Protein AF-A0A7R7BAA9-F1 (afdb_monomer_lite)

Secondary structure (DSSP, 8-state):
-EEEEEEEESBTTB---HHHHH-TTPPPPGGGEETTEE-PPEEEE--SS-------TTSSHHHHHHHHHHHHH-----GGGB-TTSTT----TT-----EEEEEEE---HHHHHHHHHH-TTS-S--S-EEEEEESSSEEEEEEEPTTSPEEEEEEETHHHHHTTTTTSPPP-----S-PPPS-EEHHHHHSS--SS---HHHHHHHHHHHHHHHHT--S-HHHHHHHGGGGHHHHHHHHHHT---HHHHHHHHHHHHHHHHIIIIIS---HHHHHHHHHHHHHT-HHHHHHHHHHHHHHHHHHH-HHHH-TT-TT-EEEEEEETTEEEEEEE-TT--EEEHHHHHHH------------------

Structure (mmCIF, N/CA/C/O backbone):
data_AF-A0A7R7BAA9-F1
#
_entry.id   AF-A0A7R7BAA9-F1
#
loop_
_atom_site.group_PDB
_atom_site.id
_atom_site.type_symbol
_atom_site.label_atom_id
_atom_site.label_alt_id
_atom_site.label_comp_id
_atom_site.label_asym_id
_atom_site.label_entity_id
_atom_site.label_seq_id
_atom_site.pdbx_PDB_ins_code
_atom_site.Cartn_x
_atom_site.Cartn_y
_atom_site.Cartn_z
_atom_site.occupancy
_atom_site.B_iso_or_equiv
_atom_site.auth_seq_id
_atom_site.auth_comp_id
_atom_site.auth_asym_id
_atom_site.auth_atom_id
_atom_site.pdbx_PDB_model_num
ATOM 1 N N . MET A 1 1 ? -5.368 -5.807 -18.427 1.00 92.25 1 MET A N 1
ATOM 2 C CA . MET A 1 1 ? -3.919 -5.783 -18.133 1.00 92.25 1 MET A CA 1
ATOM 3 C C . MET A 1 1 ? -3.523 -6.632 -16.920 1.00 92.25 1 MET A C 1
ATOM 5 O O . MET A 1 1 ? -4.199 -6.575 -15.895 1.00 92.25 1 MET A O 1
ATOM 9 N N . LYS A 1 2 ? -2.414 -7.385 -16.998 1.00 93.50 2 LYS A N 1
ATOM 10 C CA . LYS A 1 2 ? -1.818 -8.166 -15.888 1.00 93.50 2 LYS A CA 1
ATOM 11 C C . LYS A 1 2 ? -0.290 -8.085 -15.881 1.00 93.50 2 LYS A C 1
ATOM 13 O O . LYS A 1 2 ? 0.320 -7.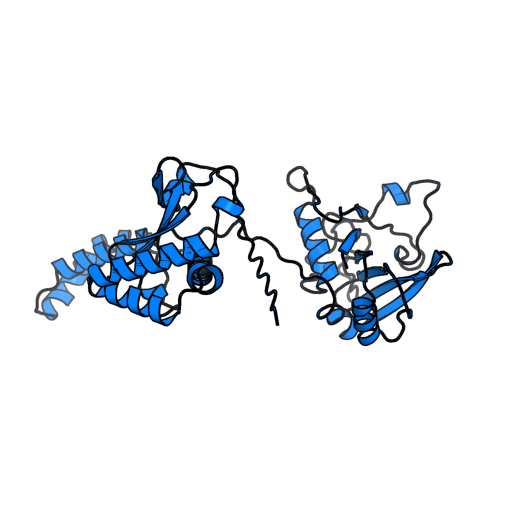857 -16.921 1.00 93.50 2 LYS A O 1
ATOM 18 N N . ILE A 1 3 ? 0.322 -8.301 -14.716 1.00 94.44 3 ILE A N 1
ATOM 19 C CA . ILE A 1 3 ? 1.782 -8.401 -14.574 1.00 94.44 3 ILE A CA 1
ATOM 20 C C . ILE A 1 3 ? 2.218 -9.815 -14.956 1.00 94.44 3 ILE A C 1
ATOM 22 O O . ILE A 1 3 ? 1.705 -10.783 -14.403 1.00 94.44 3 ILE A O 1
ATOM 26 N N . ASN A 1 4 ? 3.189 -9.917 -15.858 1.00 94.12 4 ASN A N 1
ATOM 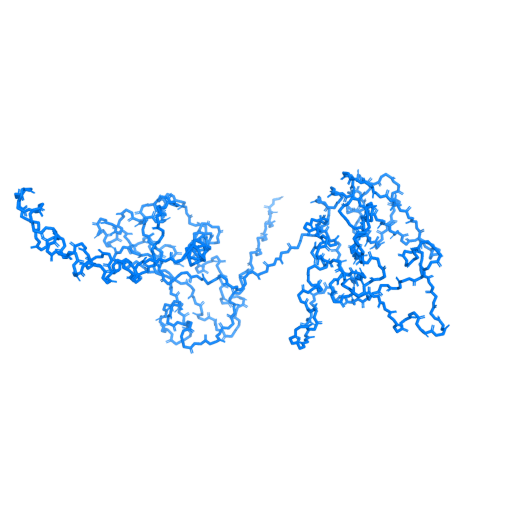27 C CA . ASN A 1 4 ? 3.816 -11.180 -16.254 1.00 94.12 4 ASN A CA 1
ATOM 28 C C . ASN A 1 4 ? 5.209 -11.343 -15.621 1.00 94.12 4 ASN A C 1
ATOM 30 O O . ASN A 1 4 ? 5.625 -12.428 -15.223 1.00 94.12 4 ASN A O 1
ATOM 34 N N . LYS A 1 5 ? 5.965 -10.248 -15.511 1.00 96.50 5 LYS A N 1
ATOM 35 C CA . LYS A 1 5 ? 7.338 -10.283 -15.000 1.00 96.50 5 LYS A CA 1
ATOM 36 C C . LYS A 1 5 ? 7.718 -8.962 -14.355 1.00 96.50 5 LYS A C 1
ATOM 38 O O . LYS A 1 5 ? 7.279 -7.903 -14.798 1.00 96.50 5 LYS A O 1
ATOM 43 N N . VAL A 1 6 ? 8.568 -9.041 -13.343 1.00 97.50 6 VAL A N 1
ATOM 44 C CA . VAL A 1 6 ? 9.168 -7.894 -12.664 1.00 97.50 6 VAL A CA 1
ATOM 45 C C . VAL A 1 6 ? 10.657 -7.871 -12.966 1.00 97.50 6 VAL A C 1
ATOM 47 O O . VAL A 1 6 ? 11.318 -8.908 -12.957 1.00 97.50 6 VAL A O 1
ATOM 50 N N . TYR A 1 7 ? 11.175 -6.677 -13.208 1.00 98.12 7 TYR A N 1
ATOM 51 C CA . TYR A 1 7 ? 12.581 -6.412 -13.447 1.00 98.12 7 TYR A CA 1
ATOM 52 C C . TYR A 1 7 ? 13.096 -5.486 -12.351 1.00 98.12 7 TYR A C 1
ATOM 54 O O . TYR A 1 7 ? 12.510 -4.435 -12.097 1.00 98.12 7 TYR A O 1
ATOM 62 N N . ALA A 1 8 ? 14.205 -5.841 -11.715 1.00 97.56 8 ALA A N 1
ATOM 63 C CA . ALA A 1 8 ? 14.858 -4.964 -10.751 1.00 97.56 8 ALA A CA 1
ATOM 64 C C . ALA A 1 8 ? 16.372 -4.977 -10.952 1.00 97.56 8 ALA A C 1
ATOM 66 O O . ALA A 1 8 ? 16.980 -6.037 -11.109 1.00 97.56 8 ALA A O 1
ATOM 67 N N . ARG A 1 9 ? 16.979 -3.789 -10.933 1.00 95.94 9 ARG A N 1
ATOM 68 C CA . ARG A 1 9 ? 18.422 -3.620 -10.778 1.00 95.94 9 ARG A CA 1
ATOM 69 C C . ARG A 1 9 ? 18.739 -2.347 -9.996 1.00 95.94 9 ARG A C 1
ATOM 71 O O . ARG A 1 9 ? 17.964 -1.391 -9.993 1.00 95.94 9 ARG A O 1
ATOM 78 N N . PHE A 1 10 ? 19.872 -2.357 -9.314 1.00 95.75 10 PHE A N 1
ATOM 79 C CA . PHE A 1 10 ? 20.359 -1.309 -8.425 1.00 95.75 10 PHE A CA 1
ATOM 80 C C . PHE A 1 10 ? 19.362 -0.920 -7.321 1.00 95.75 10 PHE A C 1
ATOM 82 O O . PHE A 1 10 ? 19.386 0.201 -6.834 1.00 95.75 10 PHE A O 1
ATOM 89 N N . TYR A 1 11 ? 18.497 -1.837 -6.890 1.00 96.12 11 TYR A N 1
ATOM 90 C CA . TYR A 1 11 ? 17.461 -1.603 -5.889 1.00 96.12 11 TYR A CA 1
ATOM 91 C C . TYR A 1 11 ? 17.671 -2.471 -4.647 1.00 96.12 11 TYR A C 1
ATOM 93 O O . TYR A 1 11 ? 17.369 -3.664 -4.647 1.00 96.12 11 TYR A O 1
ATOM 101 N N . LYS A 1 12 ? 18.128 -1.870 -3.548 1.00 94.06 12 LYS A N 1
ATOM 102 C CA . LYS A 1 12 ? 18.340 -2.525 -2.249 1.00 94.06 12 LYS A CA 1
ATOM 103 C C . LYS A 1 12 ? 19.162 -3.813 -2.374 1.00 94.06 12 LYS A C 1
ATOM 105 O O . LYS A 1 12 ? 20.366 -3.744 -2.585 1.00 94.06 12 LYS A O 1
ATOM 110 N N . SER A 1 13 ? 18.527 -4.979 -2.241 1.00 92.81 13 SER A N 1
ATOM 111 C CA . SER A 1 13 ? 19.176 -6.292 -2.379 1.00 92.81 13 SER A CA 1
ATOM 112 C C . SER A 1 13 ? 19.335 -6.758 -3.831 1.00 92.81 13 SER A C 1
ATOM 114 O O . SER A 1 13 ? 20.024 -7.739 -4.074 1.00 92.81 13 SER A O 1
ATOM 116 N N . PHE A 1 14 ? 18.692 -6.096 -4.792 1.00 94.38 14 PHE A N 1
ATOM 117 C CA . PHE A 1 14 ? 18.765 -6.411 -6.216 1.00 94.38 14 PHE A CA 1
ATOM 118 C C . PHE A 1 14 ? 19.829 -5.533 -6.883 1.00 94.38 14 PHE A C 1
ATOM 120 O O . PHE A 1 14 ? 19.569 -4.361 -7.141 1.00 94.38 14 PHE A O 1
ATOM 127 N N . ASN A 1 15 ? 21.020 -6.073 -7.163 1.00 94.44 15 ASN A N 1
ATOM 128 C CA . ASN A 1 15 ? 22.052 -5.347 -7.913 1.00 94.44 15 ASN A CA 1
ATOM 129 C C . ASN A 1 15 ? 21.829 -5.478 -9.423 1.00 94.44 15 ASN A C 1
ATOM 131 O O . ASN A 1 15 ? 21.071 -4.717 -9.988 1.00 94.44 15 ASN A O 1
ATOM 135 N N . TYR A 1 16 ? 22.419 -6.454 -10.087 1.00 94.81 16 TYR A N 1
ATOM 136 C CA . TYR A 1 16 ? 22.079 -6.855 -11.449 1.00 94.81 16 TYR A CA 1
ATOM 137 C C . TYR A 1 16 ? 22.354 -8.355 -11.555 1.00 94.81 16 TYR A C 1
ATOM 139 O O . TYR A 1 16 ? 22.958 -8.941 -10.652 1.00 94.81 16 TYR A O 1
ATOM 147 N N . ASP A 1 17 ? 21.890 -9.004 -12.617 1.00 95.50 17 ASP A N 1
ATOM 148 C CA . ASP A 1 17 ? 22.066 -10.447 -12.765 1.00 95.50 17 ASP A CA 1
ATOM 149 C C . ASP A 1 17 ? 23.510 -10.790 -13.174 1.00 95.50 17 ASP A C 1
ATOM 151 O O . ASP A 1 17 ? 23.861 -10.871 -14.354 1.00 95.50 17 ASP A O 1
ATOM 155 N N . HIS A 1 18 ? 24.374 -10.982 -12.175 1.00 93.12 18 HIS A N 1
ATOM 156 C CA . HIS A 1 18 ? 25.766 -11.381 -12.381 1.00 93.12 18 HIS A CA 1
ATOM 157 C C . HIS A 1 18 ? 25.889 -12.734 -13.093 1.00 93.12 18 HIS A C 1
ATOM 159 O O . HIS A 1 18 ? 26.839 -12.931 -13.850 1.00 93.12 18 HIS A O 1
ATOM 165 N N . HIS A 1 19 ? 24.938 -13.652 -12.887 1.00 93.31 19 HIS A N 1
ATOM 166 C CA . HIS A 1 19 ? 24.964 -14.963 -13.530 1.00 93.31 19 HIS A CA 1
ATOM 167 C C . HIS A 1 19 ? 24.696 -14.834 -15.021 1.00 93.31 19 HIS A C 1
ATOM 169 O O . HIS A 1 19 ? 25.463 -15.366 -15.823 1.00 93.31 19 HIS A O 1
ATOM 175 N N . ARG A 1 20 ? 23.668 -14.070 -15.405 1.00 94.38 20 ARG A N 1
ATOM 176 C CA . ARG A 1 20 ? 23.394 -13.802 -16.817 1.00 94.38 20 ARG A CA 1
ATOM 177 C C . ARG A 1 20 ? 24.520 -13.006 -17.467 1.00 94.38 20 ARG A C 1
ATOM 179 O O . ARG A 1 20 ? 24.905 -13.340 -18.579 1.00 94.38 20 ARG A O 1
ATOM 186 N N . LYS A 1 21 ? 25.099 -12.018 -16.775 1.00 93.25 21 LYS A N 1
ATOM 187 C CA . LYS A 1 21 ? 26.236 -11.240 -17.303 1.00 93.25 21 LYS A CA 1
ATOM 188 C C . LYS A 1 21 ? 27.481 -12.101 -17.564 1.00 93.25 21 LYS A C 1
ATOM 190 O O . LYS A 1 21 ? 28.237 -11.806 -18.480 1.00 93.25 21 LYS A O 1
ATOM 195 N N . ALA A 1 22 ? 27.703 -13.145 -16.764 1.00 93.00 22 ALA A N 1
ATOM 196 C CA . ALA A 1 22 ? 28.834 -14.064 -16.916 1.00 93.00 22 ALA A CA 1
ATOM 197 C C . ALA A 1 22 ? 28.561 -15.235 -17.882 1.00 93.00 22 ALA A C 1
ATOM 199 O O . ALA A 1 22 ? 29.479 -15.995 -18.202 1.00 93.00 22 ALA A O 1
ATOM 200 N N . HIS A 1 23 ? 27.314 -15.421 -18.320 1.00 93.81 23 HIS A N 1
ATOM 201 C CA . HIS A 1 23 ? 26.935 -16.529 -19.186 1.00 93.81 23 HIS A CA 1
ATOM 202 C C . HIS A 1 23 ? 27.409 -16.286 -20.626 1.00 93.81 23 HIS A C 1
ATOM 204 O O . HIS A 1 23 ? 27.183 -15.218 -21.187 1.00 93.81 23 HIS A O 1
ATOM 210 N N . ARG A 1 24 ? 28.043 -17.294 -21.242 1.00 89.81 24 ARG A N 1
ATOM 211 C CA . ARG A 1 24 ? 28.733 -17.159 -22.542 1.00 89.81 24 ARG A CA 1
ATOM 212 C C . ARG A 1 24 ? 27.812 -16.757 -23.692 1.00 89.81 24 ARG A C 1
ATOM 214 O O . ARG A 1 24 ? 28.205 -15.942 -24.515 1.00 89.81 24 ARG A O 1
ATOM 221 N N . ASP A 1 25 ? 26.602 -17.305 -23.707 1.00 92.12 25 ASP A N 1
ATOM 222 C CA . ASP A 1 25 ? 25.630 -17.090 -24.789 1.00 92.12 25 ASP A CA 1
ATOM 223 C C . ASP A 1 25 ? 24.604 -15.995 -24.464 1.00 92.12 25 ASP A C 1
ATOM 225 O O . ASP A 1 25 ? 23.571 -15.884 -25.120 1.00 92.12 25 ASP A O 1
ATOM 229 N N . ALA A 1 26 ? 24.810 -15.240 -23.383 1.00 90.88 26 ALA A N 1
ATOM 230 C CA . ALA A 1 26 ? 23.834 -14.246 -22.979 1.00 90.88 26 ALA A CA 1
ATOM 231 C C . ALA A 1 26 ? 24.032 -12.944 -23.758 1.00 90.88 26 ALA A C 1
ATOM 233 O O . ALA A 1 26 ? 25.084 -12.312 -23.700 1.00 90.88 26 ALA A O 1
ATOM 234 N N . GLU A 1 27 ? 22.977 -12.532 -24.454 1.00 91.56 27 GLU A N 1
ATOM 235 C CA . GLU A 1 27 ? 22.979 -11.311 -25.250 1.00 91.56 27 GLU A CA 1
ATOM 236 C C . GLU A 1 27 ? 22.378 -10.127 -24.473 1.00 91.56 27 GLU A C 1
ATOM 238 O O . GLU A 1 27 ? 21.385 -10.293 -23.735 1.00 91.56 27 GLU A O 1
ATOM 243 N N . PRO A 1 28 ? 22.956 -8.923 -24.634 1.00 92.19 28 PRO A N 1
ATOM 244 C CA . PRO A 1 28 ? 22.417 -7.710 -24.051 1.00 92.19 28 PRO A CA 1
ATOM 245 C C . PRO A 1 28 ? 21.128 -7.288 -24.751 1.00 92.19 28 PRO A C 1
ATOM 247 O O . PRO A 1 28 ? 21.026 -7.298 -25.977 1.00 92.19 28 PRO A O 1
ATOM 250 N N . ARG A 1 29 ? 20.140 -6.857 -23.964 1.00 91.81 29 ARG A N 1
ATOM 251 C CA . ARG A 1 29 ? 18.922 -6.232 -24.499 1.00 91.81 29 ARG A CA 1
ATOM 252 C C . ARG A 1 29 ? 19.048 -4.707 -24.487 1.00 91.81 29 ARG A C 1
ATOM 254 O O . ARG A 1 29 ? 19.730 -4.178 -23.609 1.00 91.81 29 ARG A O 1
ATOM 261 N N . PRO A 1 30 ? 18.350 -3.978 -25.378 1.00 89.88 30 PRO A N 1
ATOM 262 C CA . PRO A 1 30 ? 18.486 -2.523 -25.480 1.00 89.88 30 PRO A CA 1
ATOM 263 C C . PRO A 1 30 ? 18.277 -1.778 -24.152 1.00 89.88 30 PRO A C 1
ATOM 265 O O . PRO A 1 30 ? 19.059 -0.899 -23.810 1.00 89.88 30 PRO A O 1
ATOM 268 N N . TRP A 1 31 ? 17.285 -2.185 -23.354 1.00 92.38 31 TRP A N 1
ATOM 269 C CA . TRP A 1 31 ? 16.984 -1.583 -22.045 1.00 92.38 31 TRP A CA 1
ATOM 270 C C . TRP A 1 31 ? 17.973 -1.960 -20.926 1.00 92.38 31 TRP A C 1
ATOM 272 O O . TRP A 1 31 ? 17.906 -1.423 -19.820 1.00 92.38 31 TRP A O 1
ATOM 282 N N . GLU A 1 32 ? 18.888 -2.899 -21.170 1.00 94.62 32 GLU A N 1
ATOM 283 C CA . GLU A 1 32 ? 19.887 -3.357 -20.194 1.00 94.62 32 GLU A CA 1
ATOM 284 C C . GLU A 1 32 ? 21.202 -2.587 -20.289 1.00 94.62 32 GLU A C 1
ATOM 286 O O . GLU A 1 32 ? 22.027 -2.670 -19.375 1.00 94.62 32 GLU A O 1
ATOM 291 N N . MET A 1 33 ? 21.390 -1.818 -21.357 1.00 93.94 33 MET A N 1
ATOM 292 C CA . MET A 1 33 ? 22.595 -1.035 -21.583 1.00 93.94 33 MET A CA 1
ATOM 293 C C . MET A 1 33 ? 22.546 0.283 -20.808 1.00 93.94 33 MET A C 1
ATOM 295 O O . MET A 1 33 ? 21.515 0.952 -20.749 1.00 93.94 33 MET A O 1
ATOM 299 N N . ILE A 1 34 ? 23.669 0.649 -20.194 1.00 90.12 34 ILE A N 1
ATOM 300 C CA . ILE A 1 34 ? 23.913 1.971 -19.612 1.00 90.12 34 ILE A CA 1
ATOM 301 C C . ILE A 1 34 ? 25.225 2.467 -20.212 1.00 90.12 34 ILE A C 1
ATOM 303 O O . ILE A 1 34 ? 26.298 1.958 -19.884 1.00 90.12 34 ILE A O 1
ATOM 307 N N . GLY A 1 35 ? 25.126 3.425 -21.136 1.00 88.19 35 GLY A N 1
ATOM 308 C CA . GLY A 1 35 ? 26.242 3.765 -22.015 1.00 88.19 35 GLY A CA 1
ATOM 309 C C . GLY A 1 35 ? 26.679 2.534 -22.811 1.00 88.19 35 GLY A C 1
ATOM 310 O O . GLY A 1 35 ? 25.853 1.862 -23.425 1.00 88.19 35 GLY A O 1
ATOM 311 N N . GLU A 1 36 ? 27.965 2.208 -22.746 1.00 89.44 36 GLU A N 1
ATOM 312 C CA . GLU A 1 36 ? 28.552 1.035 -23.410 1.00 89.44 36 GLU A CA 1
ATOM 313 C C . GLU A 1 36 ? 28.544 -0.225 -22.524 1.00 89.44 36 GLU A C 1
ATOM 315 O O . GLU A 1 36 ? 28.869 -1.321 -22.979 1.00 89.44 36 GLU A O 1
ATOM 320 N N . SER A 1 37 ? 28.144 -0.090 -21.257 1.00 92.38 37 SER A N 1
ATOM 321 C CA . SER A 1 37 ? 28.199 -1.165 -20.268 1.00 92.38 37 SER A CA 1
ATOM 322 C C . SER A 1 37 ? 26.866 -1.897 -20.139 1.00 92.38 37 SER A C 1
ATOM 324 O O . SER A 1 37 ? 25.797 -1.293 -20.030 1.00 92.38 37 SER A O 1
ATOM 326 N N . TRP A 1 38 ? 26.931 -3.227 -20.080 1.00 94.69 38 TRP A N 1
ATOM 327 C CA . TRP A 1 38 ? 25.758 -4.089 -19.946 1.00 94.69 38 TRP A CA 1
ATOM 328 C C . TRP A 1 38 ? 25.463 -4.457 -18.487 1.00 94.69 38 TRP A C 1
ATOM 330 O O . TRP A 1 38 ? 26.330 -4.972 -17.771 1.00 94.69 38 TRP A O 1
ATOM 340 N N . TYR A 1 39 ? 24.220 -4.236 -18.051 1.00 95.44 39 TYR A N 1
ATOM 341 C CA . TYR A 1 39 ? 23.748 -4.552 -16.702 1.00 95.44 39 TYR A CA 1
ATOM 342 C C . TYR A 1 39 ? 22.380 -5.253 -16.752 1.00 95.44 39 TYR A C 1
ATOM 344 O O . TYR A 1 39 ? 21.347 -4.578 -16.683 1.00 95.44 39 TYR A O 1
ATOM 352 N N . PRO A 1 40 ? 22.334 -6.591 -16.880 1.00 96.81 40 PRO A N 1
ATOM 353 C CA . PRO A 1 40 ? 21.074 -7.319 -17.011 1.00 96.81 40 PRO A CA 1
ATOM 354 C C . PRO A 1 40 ? 20.219 -7.195 -15.745 1.00 96.81 40 PRO A C 1
ATOM 356 O O . PRO A 1 40 ? 20.722 -7.256 -14.622 1.00 96.81 40 PRO A O 1
ATOM 359 N N . TYR A 1 41 ? 18.909 -7.029 -15.915 1.00 97.56 41 TYR A N 1
ATOM 360 C CA . TYR A 1 41 ? 17.984 -6.993 -14.783 1.00 97.56 41 TYR A CA 1
ATOM 361 C C . TYR A 1 41 ? 17.887 -8.363 -14.118 1.00 97.56 41 TYR A C 1
ATOM 363 O O . TYR A 1 41 ? 17.923 -9.389 -14.795 1.00 97.56 41 TYR A O 1
ATOM 371 N N . ILE A 1 42 ? 17.667 -8.367 -12.804 1.00 96.56 42 ILE A N 1
ATOM 372 C CA . ILE A 1 42 ? 17.140 -9.553 -12.135 1.00 96.56 42 ILE A CA 1
ATOM 373 C C . ILE A 1 42 ? 15.669 -9.666 -12.531 1.00 96.56 42 ILE A C 1
ATOM 375 O O . ILE A 1 42 ? 14.887 -8.730 -12.339 1.00 96.56 42 ILE A O 1
ATOM 379 N N . GLU A 1 43 ? 15.317 -10.807 -13.113 1.00 96.50 43 GLU A N 1
ATOM 380 C CA . GLU A 1 43 ? 13.990 -11.095 -13.643 1.00 96.50 43 GLU A CA 1
ATOM 381 C C . GLU A 1 43 ? 13.225 -12.016 -12.695 1.00 96.50 43 GLU A C 1
ATOM 383 O O . GLU A 1 43 ? 13.679 -13.117 -12.392 1.00 96.50 43 GLU A O 1
ATOM 388 N N . VAL A 1 44 ? 12.037 -11.594 -12.261 1.00 96.12 44 VAL A N 1
ATOM 389 C CA . VAL A 1 44 ? 11.150 -12.418 -11.432 1.00 96.12 44 VAL A CA 1
ATOM 390 C C . VAL A 1 44 ? 9.838 -12.653 -12.181 1.00 96.12 44 VAL A C 1
ATOM 392 O O . VAL A 1 44 ? 9.080 -11.698 -12.375 1.00 96.12 44 VAL A O 1
ATOM 395 N N . PRO A 1 45 ? 9.554 -13.888 -12.636 1.00 95.62 45 PRO A N 1
ATOM 396 C CA . PRO A 1 45 ? 8.277 -14.208 -13.262 1.00 95.62 45 PRO A CA 1
ATOM 397 C C . PRO A 1 45 ? 7.143 -14.136 -12.233 1.00 95.62 45 PRO A C 1
ATOM 399 O O . PRO A 1 45 ? 7.316 -14.530 -11.080 1.00 95.62 45 PRO A O 1
ATOM 402 N N . ILE A 1 46 ? 5.985 -13.640 -12.664 1.00 94.25 46 ILE A N 1
ATOM 403 C CA . ILE A 1 46 ? 4.775 -13.502 -11.855 1.00 94.25 46 ILE A CA 1
ATOM 404 C C . ILE A 1 46 ? 3.658 -14.287 -12.540 1.00 94.25 46 ILE A C 1
ATOM 406 O O . ILE A 1 46 ? 3.347 -14.063 -13.707 1.00 94.25 46 ILE A O 1
ATOM 410 N N . ASP A 1 47 ? 3.047 -15.211 -11.806 1.00 91.88 47 ASP A N 1
ATOM 411 C CA . ASP A 1 47 ? 1.844 -15.903 -12.253 1.00 91.88 47 ASP A CA 1
ATOM 412 C C . ASP A 1 47 ? 0.662 -14.928 -12.304 1.00 91.88 47 ASP A C 1
ATOM 414 O O . ASP A 1 47 ? 0.406 -14.174 -11.361 1.00 91.88 47 ASP A O 1
ATOM 418 N N . ALA A 1 48 ? -0.092 -14.988 -13.402 1.00 84.56 48 ALA A N 1
ATOM 419 C CA . ALA A 1 48 ? -1.207 -14.093 -13.694 1.00 84.56 48 ALA A CA 1
ATOM 420 C C . ALA A 1 48 ? -2.378 -14.182 -12.695 1.00 84.56 48 ALA A C 1
ATOM 422 O O . ALA A 1 48 ? -3.276 -13.337 -12.737 1.00 84.56 48 ALA A O 1
ATOM 423 N N . ARG A 1 49 ? -2.419 -15.215 -11.843 1.00 85.06 49 ARG A N 1
ATOM 424 C CA . ARG A 1 49 ? -3.443 -15.404 -10.810 1.00 85.06 49 ARG A CA 1
ATOM 425 C C . ARG A 1 49 ? -2.863 -15.239 -9.413 1.00 85.06 49 ARG A C 1
ATOM 427 O O . ARG A 1 49 ? -3.334 -14.381 -8.673 1.00 85.06 49 ARG A O 1
ATOM 434 N N . ILE A 1 50 ? -1.905 -16.084 -9.027 1.00 86.69 50 ILE A N 1
ATOM 435 C CA . ILE A 1 50 ? -1.365 -16.121 -7.659 1.00 86.69 50 ILE A CA 1
ATOM 436 C C . ILE A 1 50 ? 0.121 -16.469 -7.698 1.00 86.69 50 ILE A C 1
ATOM 438 O O . ILE A 1 50 ? 0.500 -17.546 -8.145 1.00 86.69 50 ILE A O 1
ATOM 442 N N . THR A 1 51 ? 0.951 -15.589 -7.134 1.00 88.06 51 THR A N 1
ATOM 443 C CA . THR A 1 51 ? 2.386 -15.828 -6.932 1.00 88.06 51 THR A CA 1
ATOM 444 C C . THR A 1 51 ? 2.710 -15.843 -5.443 1.00 88.06 51 THR A C 1
ATOM 446 O O . THR A 1 51 ? 2.445 -14.869 -4.740 1.00 88.06 51 THR A O 1
ATOM 449 N N . THR A 1 52 ? 3.326 -16.924 -4.964 1.00 89.12 52 THR A N 1
ATOM 450 C CA . THR A 1 52 ? 3.790 -17.040 -3.575 1.00 89.12 52 THR A CA 1
ATOM 451 C C . THR A 1 52 ? 5.287 -16.757 -3.505 1.00 89.12 52 THR A C 1
ATOM 453 O O . THR A 1 52 ? 6.082 -17.462 -4.120 1.00 89.12 52 THR A O 1
ATOM 456 N N . ILE A 1 53 ? 5.685 -15.745 -2.729 1.00 87.25 53 ILE A N 1
ATOM 457 C CA . ILE A 1 53 ? 7.094 -15.372 -2.535 1.00 87.25 53 ILE A CA 1
ATOM 458 C C . ILE A 1 53 ? 7.562 -15.911 -1.180 1.00 87.25 53 ILE A C 1
ATOM 460 O O . ILE A 1 53 ? 7.169 -15.402 -0.130 1.00 87.25 53 ILE A O 1
ATOM 464 N N . VAL A 1 54 ? 8.425 -16.928 -1.200 1.00 87.69 54 VAL A N 1
ATOM 465 C CA . VAL A 1 54 ? 8.977 -17.580 -0.000 1.00 87.69 54 VAL A CA 1
ATOM 466 C C . VAL A 1 54 ? 10.490 -17.391 0.039 1.00 87.69 54 VAL A C 1
ATOM 468 O O . VAL A 1 54 ? 11.147 -17.312 -0.993 1.00 87.69 54 VAL A O 1
ATOM 471 N N . GLY A 1 55 ? 11.058 -17.297 1.237 1.00 85.31 55 GLY A N 1
ATOM 472 C CA . GLY A 1 55 ? 12.495 -17.138 1.429 1.00 85.31 55 GLY A CA 1
ATOM 473 C C . GLY A 1 55 ? 12.840 -16.859 2.885 1.00 85.31 55 GLY A C 1
ATOM 474 O O . GLY A 1 55 ? 11.971 -16.456 3.665 1.00 85.31 55 GLY A O 1
ATOM 475 N N . ALA A 1 56 ? 14.108 -17.046 3.243 1.00 84.12 56 ALA A N 1
ATOM 476 C CA . ALA A 1 56 ? 14.626 -16.765 4.580 1.00 84.12 56 ALA A CA 1
ATOM 477 C C . ALA A 1 56 ? 14.462 -15.285 4.972 1.00 84.12 56 ALA A C 1
ATOM 479 O O . ALA A 1 56 ? 14.171 -14.422 4.135 1.00 84.12 56 ALA A O 1
ATOM 480 N N . ASN A 1 57 ? 14.637 -14.969 6.255 1.00 81.94 57 ASN A N 1
ATOM 481 C CA . ASN A 1 57 ? 14.725 -13.574 6.685 1.00 81.94 57 ASN A CA 1
ATOM 482 C C . ASN A 1 57 ? 15.823 -12.853 5.886 1.00 81.94 57 ASN A C 1
ATOM 484 O O . ASN A 1 57 ? 16.807 -13.469 5.492 1.00 81.94 57 ASN A O 1
ATOM 488 N N . GLU A 1 58 ? 15.587 -11.578 5.566 1.00 83.12 58 GLU A N 1
ATOM 489 C CA . GLU A 1 58 ? 16.525 -10.723 4.813 1.00 83.12 58 GLU A CA 1
ATOM 490 C C . GLU A 1 58 ? 16.809 -11.142 3.358 1.00 83.12 58 GLU A C 1
ATOM 492 O O . GLU A 1 58 ? 17.539 -10.457 2.650 1.00 83.12 58 GLU A O 1
ATOM 497 N N . SER A 1 59 ? 16.127 -12.164 2.831 1.00 85.44 59 SER A N 1
ATOM 498 C CA . SER A 1 59 ? 16.294 -12.620 1.440 1.00 85.44 59 SER A CA 1
ATOM 499 C C . SER A 1 59 ? 15.742 -11.663 0.364 1.00 85.44 59 SER A C 1
ATOM 501 O O . SER A 1 59 ? 15.613 -12.047 -0.793 1.00 85.44 59 SER A O 1
ATOM 503 N N . GLY A 1 60 ? 15.326 -10.444 0.727 1.00 88.69 60 GLY A N 1
ATOM 504 C CA . GLY A 1 60 ? 14.818 -9.443 -0.221 1.00 88.69 60 GLY A CA 1
ATOM 505 C C . GLY A 1 60 ? 13.335 -9.551 -0.610 1.00 88.69 60 GLY A C 1
ATOM 506 O O . GLY A 1 60 ? 12.896 -8.829 -1.502 1.00 88.69 60 GLY A O 1
ATOM 507 N N . LYS A 1 61 ? 12.517 -10.376 0.064 1.00 92.00 61 LYS A N 1
ATOM 508 C CA . LYS A 1 61 ? 11.070 -10.519 -0.246 1.00 92.00 61 LYS A CA 1
ATOM 509 C C . LYS A 1 61 ? 10.314 -9.185 -0.229 1.00 92.00 61 LYS A C 1
ATOM 511 O O . LYS A 1 61 ? 9.646 -8.826 -1.193 1.00 92.00 61 LYS A O 1
ATOM 516 N N . SER A 1 62 ? 10.466 -8.416 0.849 1.00 90.06 62 SER A N 1
ATOM 517 C CA . SER A 1 62 ? 9.831 -7.099 0.982 1.00 90.06 62 SER A CA 1
ATOM 518 C C . SER A 1 62 ? 10.394 -6.084 -0.014 1.00 90.06 62 SER A C 1
ATOM 520 O O . SER A 1 62 ? 9.697 -5.151 -0.402 1.00 90.06 62 SER A O 1
ATOM 522 N N . HIS A 1 63 ? 11.643 -6.266 -0.459 1.00 93.94 63 HIS A N 1
ATOM 523 C CA . HIS A 1 63 ? 12.227 -5.441 -1.512 1.00 93.94 63 HIS A CA 1
ATOM 524 C C . HIS A 1 63 ? 11.541 -5.716 -2.854 1.00 93.94 63 HIS A C 1
ATOM 526 O O . HIS A 1 63 ? 11.193 -4.766 -3.539 1.00 93.94 63 HIS A O 1
ATOM 532 N N . LEU A 1 64 ? 11.249 -6.974 -3.199 1.00 94.69 64 LEU A N 1
ATOM 533 C CA . LEU A 1 64 ? 10.511 -7.293 -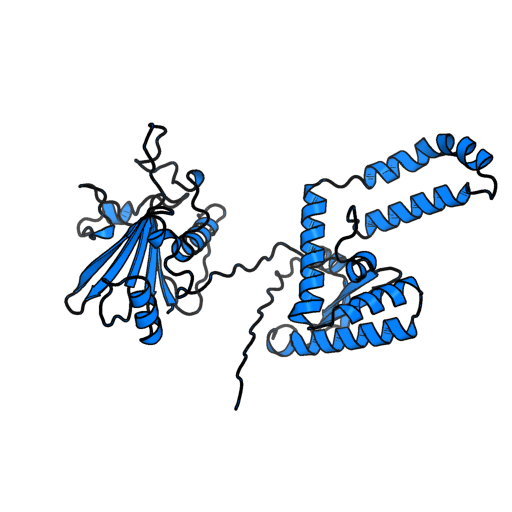4.425 1.00 94.69 64 LEU A CA 1
ATOM 534 C C . LEU A 1 64 ? 9.120 -6.640 -4.441 1.00 94.69 64 LEU A C 1
ATOM 536 O O . LEU A 1 64 ? 8.751 -6.001 -5.421 1.00 94.69 64 LEU A O 1
ATOM 540 N N . LEU A 1 65 ? 8.373 -6.726 -3.336 1.00 92.88 65 LEU A N 1
ATOM 541 C CA . LEU A 1 65 ? 7.063 -6.069 -3.223 1.00 92.88 65 LEU A CA 1
ATOM 542 C C . LEU A 1 65 ? 7.173 -4.540 -3.351 1.00 92.88 65 LEU A C 1
ATOM 544 O O . LEU A 1 65 ? 6.374 -3.912 -4.044 1.00 92.88 65 LEU A O 1
ATOM 548 N N . GLY A 1 66 ? 8.197 -3.944 -2.731 1.00 93.19 66 GLY A N 1
ATOM 549 C CA . GLY A 1 66 ? 8.499 -2.521 -2.880 1.00 93.19 66 GLY A CA 1
ATOM 550 C C . GLY A 1 66 ? 8.855 -2.134 -4.317 1.00 93.19 66 GLY A C 1
ATOM 551 O O . GLY A 1 66 ? 8.383 -1.108 -4.800 1.00 93.19 66 GLY A O 1
ATOM 552 N N . ALA A 1 67 ? 9.631 -2.964 -5.016 1.00 95.44 67 ALA A N 1
ATOM 553 C CA . ALA A 1 67 ? 9.993 -2.761 -6.414 1.00 95.44 67 ALA A CA 1
ATOM 554 C C . ALA A 1 67 ? 8.757 -2.768 -7.323 1.00 95.44 67 ALA A C 1
ATOM 556 O O . ALA A 1 67 ? 8.604 -1.861 -8.135 1.00 95.44 67 ALA A O 1
ATOM 557 N N . ILE A 1 68 ? 7.845 -3.729 -7.135 1.00 94.75 68 ILE A N 1
ATOM 558 C CA . ILE A 1 68 ? 6.573 -3.797 -7.872 1.00 94.75 68 ILE A CA 1
ATOM 559 C C . ILE A 1 68 ? 5.757 -2.526 -7.643 1.00 94.75 68 ILE A C 1
ATOM 561 O O . ILE A 1 68 ? 5.343 -1.879 -8.603 1.00 94.75 68 ILE A O 1
ATOM 565 N N . SER A 1 69 ? 5.563 -2.146 -6.376 1.00 93.81 69 SER A N 1
ATOM 566 C CA . SER A 1 69 ? 4.774 -0.965 -6.021 1.00 93.81 69 SER A CA 1
ATOM 567 C C . SER A 1 69 ? 5.310 0.296 -6.692 1.00 93.81 69 SER A C 1
ATOM 569 O O . SER A 1 69 ? 4.549 1.004 -7.343 1.00 93.81 69 SER A O 1
ATOM 571 N N . LYS A 1 70 ? 6.620 0.538 -6.582 1.00 94.94 70 LYS A N 1
ATOM 572 C CA . LYS A 1 70 ? 7.280 1.732 -7.127 1.00 94.94 70 LYS A CA 1
ATOM 573 C C . LYS A 1 70 ? 7.331 1.733 -8.648 1.00 94.94 70 LYS A C 1
ATOM 575 O O . LYS A 1 70 ? 7.124 2.774 -9.263 1.00 94.94 70 LYS A O 1
ATOM 580 N N . ALA A 1 71 ? 7.578 0.579 -9.267 1.00 94.94 71 ALA A N 1
AT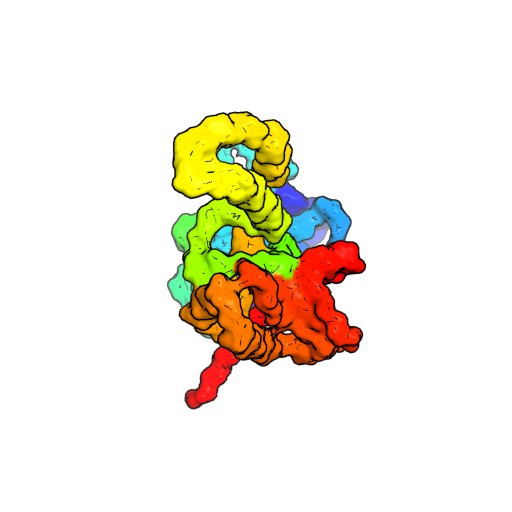OM 581 C CA . ALA A 1 71 ? 7.575 0.466 -10.720 1.00 94.94 71 ALA A CA 1
ATOM 582 C C . ALA A 1 71 ? 6.204 0.832 -11.301 1.00 94.94 71 ALA A C 1
ATOM 584 O O . ALA A 1 71 ? 6.138 1.515 -12.315 1.00 94.94 71 ALA A O 1
ATOM 585 N N . ILE A 1 72 ? 5.115 0.422 -10.647 1.00 93.44 72 ILE A N 1
ATOM 586 C CA . ILE A 1 72 ? 3.753 0.715 -11.101 1.00 93.44 72 ILE A CA 1
ATOM 587 C C . ILE A 1 72 ? 3.385 2.173 -10.818 1.00 93.44 72 ILE A C 1
ATOM 589 O O . ILE A 1 72 ? 3.022 2.891 -11.748 1.00 93.44 72 ILE A O 1
ATOM 593 N N . SER A 1 73 ? 3.507 2.626 -9.565 1.00 91.06 73 SER A N 1
ATOM 594 C CA . SER A 1 73 ? 3.027 3.955 -9.165 1.00 91.06 73 SER A CA 1
ATOM 595 C C . SER A 1 73 ? 3.913 5.102 -9.643 1.00 91.06 73 SER A C 1
ATOM 597 O O . SER A 1 73 ? 3.411 6.198 -9.855 1.00 91.06 73 SER A O 1
ATOM 599 N N . GLY A 1 74 ? 5.222 4.880 -9.794 1.00 90.44 74 GLY A N 1
ATOM 600 C CA . GLY A 1 74 ? 6.185 5.966 -9.999 1.00 90.44 74 GLY A CA 1
ATOM 601 C C . GLY A 1 74 ? 6.468 6.794 -8.741 1.00 90.44 74 GLY A C 1
ATOM 602 O O . GLY A 1 74 ? 7.211 7.769 -8.803 1.00 90.44 74 GLY A O 1
ATOM 603 N N . GLU A 1 75 ? 5.906 6.408 -7.597 1.00 90.38 75 GLU A N 1
ATOM 604 C CA . GLU A 1 75 ? 5.968 7.163 -6.344 1.00 90.38 75 GLU A CA 1
ATOM 605 C C . GLU A 1 75 ? 6.978 6.553 -5.358 1.00 90.38 75 GLU A C 1
ATOM 607 O O . GLU A 1 75 ? 7.479 5.442 -5.540 1.00 90.38 75 GLU A O 1
ATOM 612 N N . ASP A 1 76 ? 7.281 7.290 -4.286 1.00 90.50 76 ASP A N 1
ATOM 613 C CA . ASP A 1 76 ? 8.120 6.854 -3.161 1.00 90.50 76 ASP A CA 1
ATOM 614 C C . ASP A 1 76 ? 9.562 6.441 -3.499 1.00 90.50 76 ASP A C 1
ATOM 616 O O . ASP A 1 76 ? 10.226 5.805 -2.672 1.00 90.50 76 ASP A O 1
ATOM 620 N N . PHE A 1 77 ? 10.094 6.805 -4.667 1.00 91.69 77 PHE A N 1
ATOM 621 C CA . PHE A 1 77 ? 11.521 6.652 -4.959 1.00 91.69 77 PHE A CA 1
ATOM 622 C C . PHE A 1 77 ? 12.359 7.474 -3.971 1.00 91.69 77 PHE A C 1
ATOM 624 O O . PHE A 1 77 ? 12.128 8.665 -3.769 1.00 91.69 77 PHE A O 1
ATOM 631 N N . LYS A 1 78 ? 13.342 6.831 -3.335 1.00 91.31 78 LYS A N 1
ATOM 632 C CA . LYS A 1 78 ? 14.298 7.464 -2.421 1.00 91.31 78 LYS A CA 1
ATOM 633 C C . LYS A 1 78 ? 15.708 7.065 -2.828 1.00 91.31 78 LYS A C 1
ATOM 635 O O . LYS A 1 78 ? 15.939 5.910 -3.169 1.00 91.31 78 LYS A O 1
ATOM 640 N N . HIS A 1 79 ? 16.683 7.957 -2.671 1.00 87.50 79 HIS A N 1
ATOM 641 C CA . HIS A 1 79 ? 18.092 7.599 -2.893 1.00 87.50 79 HIS A CA 1
ATOM 642 C C . HIS A 1 79 ? 18.557 6.428 -2.014 1.00 87.50 79 HIS A C 1
ATOM 644 O O . HIS A 1 79 ? 19.383 5.624 -2.424 1.00 87.50 79 HIS A O 1
ATOM 650 N N . GLN A 1 80 ? 17.967 6.273 -0.823 1.00 88.62 80 GLN A N 1
ATOM 651 C CA . GLN A 1 80 ? 18.231 5.143 0.078 1.00 88.62 80 GLN A CA 1
ATOM 652 C C . GLN A 1 80 ? 17.806 3.780 -0.494 1.00 88.62 80 GLN A C 1
ATOM 654 O O . GLN A 1 80 ? 18.197 2.745 0.041 1.00 88.62 80 GLN A O 1
ATOM 659 N N . ASP A 1 81 ? 16.975 3.758 -1.539 1.00 91.88 81 ASP A N 1
ATOM 660 C CA . ASP A 1 81 ? 16.620 2.527 -2.237 1.00 91.88 81 ASP A CA 1
ATOM 661 C C . ASP A 1 81 ? 17.742 2.025 -3.152 1.00 91.88 81 ASP A C 1
ATOM 663 O O . ASP A 1 81 ? 17.689 0.867 -3.569 1.00 91.88 81 ASP A O 1
ATOM 667 N N . LEU A 1 82 ? 18.732 2.860 -3.479 1.00 92.75 82 LEU A N 1
ATOM 668 C CA . LEU A 1 82 ? 19.846 2.465 -4.329 1.00 92.75 82 LEU A CA 1
ATOM 669 C C . LEU A 1 82 ? 20.651 1.345 -3.650 1.00 92.75 82 LEU A C 1
ATOM 671 O O . LEU A 1 82 ? 20.938 1.386 -2.450 1.00 92.75 82 LEU A O 1
ATOM 675 N N . CYS A 1 83 ? 20.987 0.306 -4.414 1.00 91.38 83 CYS A N 1
ATOM 676 C CA . CYS A 1 83 ? 21.793 -0.802 -3.915 1.00 91.38 83 CYS A CA 1
ATOM 677 C C . CYS A 1 83 ? 23.168 -0.290 -3.464 1.00 91.38 83 CYS A C 1
ATOM 679 O O . CYS A 1 83 ? 23.893 0.314 -4.244 1.00 91.38 83 CYS A O 1
ATOM 681 N N . ARG A 1 84 ? 23.564 -0.593 -2.222 1.00 88.06 84 ARG A N 1
ATOM 682 C CA . ARG A 1 84 ? 24.873 -0.188 -1.670 1.00 88.06 84 ARG A CA 1
ATOM 683 C C . ARG A 1 84 ? 26.069 -0.801 -2.402 1.00 88.06 84 ARG A C 1
ATOM 685 O O . ARG A 1 84 ? 27.186 -0.337 -2.224 1.00 88.06 84 ARG A O 1
ATOM 692 N N . TYR A 1 85 ? 25.831 -1.864 -3.163 1.00 86.31 85 TYR A N 1
ATOM 693 C CA . TYR A 1 85 ? 26.849 -2.600 -3.906 1.00 86.31 85 TYR A CA 1
ATOM 694 C C . TYR A 1 85 ? 26.824 -2.286 -5.408 1.00 86.31 85 TYR A C 1
ATOM 696 O O . TYR A 1 85 ? 27.461 -3.004 -6.176 1.00 86.31 85 TYR A O 1
ATOM 704 N N . CYS A 1 86 ? 26.059 -1.281 -5.857 1.00 86.00 86 CYS A N 1
ATOM 705 C CA . CYS A 1 86 ? 26.095 -0.890 -7.262 1.00 86.00 86 CYS A CA 1
ATOM 706 C C . CYS A 1 86 ? 27.268 0.048 -7.557 1.00 86.00 86 CYS A C 1
ATOM 708 O O . CYS A 1 86 ? 27.642 0.878 -6.730 1.00 86.00 86 CYS A O 1
ATOM 710 N N . ASP A 1 87 ? 27.782 -0.040 -8.783 1.00 83.62 87 ASP A N 1
ATOM 711 C CA . ASP A 1 87 ? 28.896 0.785 -9.271 1.00 83.62 87 ASP A CA 1
ATOM 712 C C . ASP A 1 87 ? 28.565 2.292 -9.273 1.00 83.62 87 ASP A C 1
ATOM 714 O O . ASP A 1 87 ? 29.454 3.137 -9.286 1.00 83.62 87 ASP A O 1
ATOM 718 N N . PHE A 1 88 ? 27.273 2.631 -9.245 1.00 85.44 88 PHE A N 1
ATOM 719 C CA . PHE A 1 88 ? 26.757 3.999 -9.311 1.00 85.44 88 PHE A CA 1
ATOM 720 C C . PHE A 1 88 ? 26.476 4.615 -7.933 1.00 85.44 88 PHE A C 1
ATOM 722 O O . PHE A 1 88 ? 26.036 5.763 -7.850 1.00 85.44 88 PHE A O 1
ATOM 729 N N . PHE A 1 89 ? 26.705 3.870 -6.845 1.00 83.00 89 PHE A N 1
ATOM 730 C CA . PHE A 1 89 ? 26.537 4.374 -5.486 1.00 83.00 89 PHE A CA 1
ATOM 731 C C . PHE A 1 89 ? 27.727 5.268 -5.123 1.00 83.00 89 PHE A C 1
ATOM 733 O O . PHE A 1 89 ? 28.772 4.792 -4.683 1.00 83.00 89 PHE A O 1
ATOM 740 N N . ASN A 1 90 ? 27.582 6.580 -5.305 1.00 78.81 90 ASN A N 1
ATOM 741 C CA . ASN A 1 90 ? 28.606 7.545 -4.918 1.00 78.81 90 ASN A CA 1
ATOM 742 C C . ASN A 1 90 ? 27.987 8.842 -4.367 1.00 78.81 90 ASN A C 1
ATOM 744 O O . ASN A 1 90 ? 26.776 9.047 -4.422 1.00 78.81 90 ASN A O 1
ATOM 748 N N . VAL A 1 91 ? 28.839 9.695 -3.796 1.00 76.88 91 VAL A N 1
ATOM 749 C CA . VAL A 1 91 ? 28.466 10.991 -3.196 1.00 76.88 91 VAL A CA 1
ATOM 750 C C . VAL A 1 91 ? 28.886 12.177 -4.070 1.00 76.88 91 VAL A C 1
ATOM 752 O O . VAL A 1 91 ? 28.923 13.315 -3.599 1.00 76.88 91 VAL A O 1
ATOM 755 N N . GLU A 1 92 ? 29.261 11.920 -5.325 1.00 78.19 92 GLU A N 1
ATOM 756 C CA . GLU A 1 92 ? 29.733 12.964 -6.225 1.00 78.19 92 GLU A CA 1
ATOM 757 C C . GLU A 1 92 ? 28.598 13.929 -6.562 1.00 78.19 92 GLU A C 1
ATOM 759 O O . GLU A 1 92 ? 27.454 13.551 -6.829 1.00 78.19 92 GLU A O 1
ATOM 764 N N . ARG A 1 93 ? 28.917 15.224 -6.535 1.00 70.88 93 ARG A N 1
ATOM 765 C CA . ARG A 1 93 ? 27.940 16.274 -6.805 1.00 70.88 93 ARG A CA 1
ATOM 766 C C . ARG A 1 93 ? 27.420 16.134 -8.236 1.00 70.88 93 ARG A C 1
ATOM 768 O O . ARG A 1 93 ? 28.193 16.238 -9.180 1.00 70.88 93 ARG A O 1
ATOM 775 N N . GLY A 1 94 ? 26.106 15.979 -8.378 1.00 70.75 94 GLY A N 1
ATOM 776 C CA . GLY A 1 94 ? 25.447 15.819 -9.677 1.00 70.75 94 GLY A CA 1
ATOM 777 C C . GLY A 1 94 ? 25.239 14.366 -10.106 1.00 70.75 94 GLY A C 1
ATOM 778 O O . GLY A 1 94 ? 24.613 14.147 -11.139 1.00 70.75 94 GLY A O 1
ATOM 779 N N . ASN A 1 95 ? 25.691 13.380 -9.320 1.00 72.38 95 ASN A N 1
ATOM 780 C CA . ASN A 1 95 ? 25.300 11.993 -9.537 1.00 72.38 95 ASN A CA 1
ATOM 781 C C . ASN A 1 95 ? 23.889 11.749 -8.982 1.00 72.38 95 ASN A C 1
ATOM 783 O O . ASN A 1 95 ? 23.704 11.460 -7.800 1.00 72.38 95 ASN A O 1
ATOM 787 N N . ASP A 1 96 ? 22.893 11.894 -9.850 1.00 77.94 96 ASP A N 1
ATOM 788 C CA . ASP A 1 96 ? 21.482 11.647 -9.548 1.00 77.94 96 ASP A CA 1
ATOM 789 C C . ASP A 1 96 ? 21.052 10.270 -10.086 1.00 77.94 96 ASP A C 1
ATOM 791 O O . ASP A 1 96 ? 20.196 10.145 -10.964 1.00 77.94 96 ASP A O 1
ATOM 795 N N . PHE A 1 97 ? 21.737 9.216 -9.626 1.00 89.44 97 PHE A N 1
ATOM 796 C CA . PHE A 1 97 ? 21.467 7.850 -10.070 1.00 89.44 97 PHE A CA 1
ATOM 797 C C . PHE A 1 97 ? 20.375 7.193 -9.218 1.00 89.44 97 PHE A C 1
ATOM 799 O O . PHE A 1 97 ? 20.442 7.160 -7.984 1.00 89.44 97 PHE A O 1
ATOM 806 N N . TRP A 1 98 ? 19.382 6.614 -9.889 1.00 93.38 98 TRP A N 1
ATOM 807 C CA . TRP A 1 98 ? 18.220 5.988 -9.263 1.00 93.38 98 TRP A CA 1
ATOM 808 C C . TRP A 1 98 ? 18.220 4.467 -9.453 1.00 93.38 98 TRP A C 1
ATOM 810 O O . TRP A 1 98 ? 18.794 3.955 -10.413 1.00 93.38 98 TRP A O 1
ATOM 820 N N . PRO A 1 99 ? 17.546 3.703 -8.575 1.00 95.00 99 PRO A N 1
ATOM 821 C CA . PRO A 1 99 ? 17.252 2.304 -8.857 1.00 95.00 99 PRO A CA 1
ATOM 822 C C . PRO A 1 99 ? 16.436 2.171 -10.147 1.00 95.00 99 PRO A C 1
ATOM 824 O O . PRO A 1 99 ? 15.523 2.959 -10.406 1.00 95.00 99 PRO A O 1
ATOM 827 N N . HIS A 1 100 ? 16.727 1.136 -10.932 1.00 96.31 100 HIS A N 1
ATOM 828 C CA . HIS A 1 100 ? 16.007 0.858 -12.169 1.00 96.31 100 HIS A CA 1
ATOM 829 C C . HIS A 1 100 ? 15.028 -0.292 -11.936 1.00 96.31 100 HIS A C 1
ATOM 831 O O . HIS A 1 100 ? 15.422 -1.426 -11.652 1.00 96.31 100 HIS A O 1
ATOM 837 N N . LEU A 1 101 ? 13.742 -0.007 -12.096 1.00 97.94 101 LEU A N 1
ATOM 838 C CA . LEU A 1 101 ? 12.655 -0.938 -11.818 1.00 97.94 101 LEU A CA 1
ATOM 839 C C . LEU A 1 101 ? 11.761 -1.069 -13.043 1.00 97.94 101 LEU A C 1
ATOM 841 O O . LEU A 1 101 ? 11.489 -0.077 -13.708 1.00 97.94 101 LEU A O 1
ATOM 845 N N . GLY A 1 102 ? 11.275 -2.267 -13.343 1.00 97.12 102 GLY A N 1
ATOM 846 C CA . GLY A 1 102 ? 10.426 -2.474 -14.504 1.00 97.12 102 GLY A CA 1
ATOM 847 C C . GLY A 1 102 ? 9.402 -3.583 -14.362 1.00 97.12 102 GLY A C 1
ATOM 848 O O . GLY A 1 102 ? 9.493 -4.439 -13.484 1.00 97.12 102 GLY A O 1
ATOM 849 N N . ILE A 1 103 ? 8.415 -3.547 -15.249 1.00 97.25 103 ILE A N 1
ATOM 850 C CA . ILE A 1 103 ? 7.282 -4.468 -15.301 1.00 97.25 103 ILE A CA 1
ATOM 851 C C . ILE A 1 103 ? 7.047 -4.874 -16.755 1.00 97.25 103 ILE A C 1
ATOM 853 O O . ILE A 1 103 ? 7.021 -4.026 -17.646 1.00 97.25 103 ILE A O 1
ATOM 857 N N . ALA A 1 104 ? 6.853 -6.171 -16.988 1.00 96.38 104 ALA A N 1
ATOM 858 C CA . ALA A 1 104 ? 6.225 -6.670 -18.204 1.00 96.38 104 ALA A CA 1
ATOM 859 C C . ALA A 1 104 ? 4.721 -6.787 -17.981 1.00 96.38 104 ALA A C 1
ATOM 861 O O . ALA A 1 104 ? 4.276 -7.550 -17.115 1.00 96.38 104 ALA A O 1
ATOM 862 N N . TRP A 1 105 ? 3.960 -6.077 -18.802 1.00 95.69 105 TRP A N 1
ATOM 863 C CA . TRP A 1 105 ? 2.511 -6.165 -18.851 1.00 95.69 105 TRP A CA 1
ATOM 864 C C . TRP A 1 105 ? 2.070 -7.095 -19.974 1.00 95.69 105 TRP A C 1
ATOM 866 O O . TRP A 1 105 ? 2.651 -7.096 -21.059 1.00 95.69 105 TRP A O 1
ATOM 876 N N . SER A 1 106 ? 1.020 -7.864 -19.718 1.00 93.62 106 SER A N 1
ATOM 877 C CA . SER A 1 106 ? 0.328 -8.706 -20.693 1.00 93.62 106 SER A CA 1
ATOM 878 C C . SER A 1 106 ? -1.185 -8.512 -20.590 1.00 93.62 106 SER A C 1
ATOM 880 O O . SER A 1 106 ? -1.674 -7.793 -19.710 1.00 93.62 106 SER A O 1
ATOM 882 N N . ASP A 1 107 ? -1.931 -9.174 -21.474 1.00 93.50 107 ASP A N 1
ATOM 883 C CA . ASP A 1 107 ? -3.396 -9.126 -21.529 1.00 93.50 107 ASP A CA 1
ATOM 884 C C . ASP A 1 107 ? -3.922 -7.678 -21.588 1.00 93.50 107 ASP A C 1
ATOM 886 O O . ASP A 1 107 ? -4.829 -7.308 -20.833 1.00 93.50 107 ASP A O 1
ATOM 890 N N . VAL A 1 108 ? -3.288 -6.837 -22.415 1.00 93.88 108 VAL A N 1
ATOM 891 C CA . VAL A 1 108 ? -3.725 -5.453 -22.646 1.00 93.88 108 VAL A CA 1
ATOM 892 C C . VAL A 1 108 ? -4.925 -5.457 -23.592 1.00 93.88 108 VAL A C 1
ATOM 894 O O . VAL A 1 108 ? -4.866 -6.059 -24.664 1.00 93.88 108 VAL A O 1
ATOM 897 N N . THR A 1 109 ? -6.022 -4.818 -23.189 1.00 94.25 109 THR A N 1
ATOM 898 C CA . THR A 1 109 ? -7.248 -4.713 -23.996 1.00 94.25 109 THR A CA 1
ATOM 899 C C . THR A 1 109 ? -7.201 -3.514 -24.946 1.00 94.25 109 THR A C 1
ATOM 901 O O . THR A 1 109 ? -6.436 -2.578 -24.738 1.00 94.25 109 THR A O 1
ATOM 904 N N . GLU A 1 110 ? -8.053 -3.492 -25.972 1.00 93.38 110 GLU A N 1
ATOM 905 C CA . GLU A 1 110 ? -8.130 -2.363 -26.917 1.00 93.38 110 GLU A CA 1
ATOM 906 C C . GLU A 1 110 ? -8.501 -1.030 -26.235 1.00 93.38 110 GLU A C 1
ATOM 908 O O . GLU A 1 110 ? -7.945 0.014 -26.571 1.00 93.38 110 GLU A O 1
ATOM 913 N N . ASP A 1 111 ? -9.377 -1.062 -25.223 1.00 93.88 111 ASP A N 1
ATOM 914 C CA . ASP A 1 111 ? -9.704 0.112 -24.397 1.00 93.88 111 ASP A CA 1
ATOM 915 C C . ASP A 1 111 ? -8.479 0.610 -23.603 1.00 93.88 111 ASP A C 1
ATOM 917 O O . ASP A 1 111 ? -8.211 1.811 -23.538 1.00 93.88 111 ASP A O 1
ATOM 921 N N . GLU A 1 112 ? -7.687 -0.312 -23.045 1.00 94.81 112 GLU A N 1
ATOM 922 C CA . GLU A 1 112 ? -6.436 0.021 -22.354 1.00 94.81 112 GLU A CA 1
ATOM 923 C C . GLU A 1 112 ? -5.388 0.586 -23.326 1.00 94.81 112 GLU A C 1
ATOM 925 O O . GLU A 1 112 ? -4.711 1.554 -22.982 1.00 94.81 112 GLU A O 1
ATOM 930 N N . VAL A 1 113 ? -5.291 0.055 -24.551 1.00 94.50 113 VAL A N 1
ATOM 931 C CA . VAL A 1 113 ? -4.438 0.619 -25.614 1.00 94.50 113 VAL A CA 1
ATOM 932 C C . VAL A 1 113 ? -4.842 2.063 -25.913 1.00 94.50 113 VAL A C 1
ATOM 934 O O . VAL A 1 113 ? -3.976 2.937 -25.940 1.00 94.50 113 VAL A O 1
ATOM 937 N N . GLY A 1 114 ? -6.139 2.342 -26.082 1.00 93.75 114 GLY A N 1
ATOM 938 C CA . GLY A 1 114 ? -6.643 3.699 -26.319 1.00 93.75 114 GLY A CA 1
ATOM 939 C C . GLY A 1 114 ? -6.263 4.679 -25.204 1.00 93.75 114 GLY A C 1
ATOM 940 O O . GLY A 1 114 ? -5.799 5.787 -25.477 1.00 93.75 114 GLY A O 1
ATOM 941 N N . LYS A 1 115 ? -6.373 4.247 -23.942 1.00 94.44 115 LYS A N 1
ATOM 942 C CA . LYS A 1 115 ? -5.967 5.039 -22.770 1.00 94.44 115 LYS A CA 1
ATOM 943 C C . LYS A 1 115 ? -4.458 5.274 -22.720 1.00 94.44 115 LYS A C 1
ATOM 945 O O . LYS A 1 115 ? -4.037 6.412 -22.535 1.00 94.44 115 LYS A O 1
ATOM 950 N N . ILE A 1 116 ? -3.642 4.245 -22.956 1.00 94.56 116 ILE A N 1
ATOM 951 C CA . ILE A 1 116 ? -2.176 4.383 -23.004 1.00 94.56 116 ILE A CA 1
ATOM 952 C C . ILE A 1 116 ? -1.768 5.353 -24.118 1.00 94.56 116 ILE A C 1
ATOM 954 O O . ILE A 1 116 ? -0.946 6.235 -23.888 1.00 94.56 116 ILE A O 1
ATOM 958 N N . ARG A 1 117 ? -2.381 5.250 -25.303 1.00 94.31 117 ARG A N 1
ATOM 959 C CA . ARG A 1 117 ? -2.132 6.166 -26.429 1.00 94.31 117 ARG A CA 1
ATOM 960 C C . ARG A 1 117 ? -2.537 7.610 -26.130 1.00 94.31 117 ARG A C 1
ATOM 962 O O . ARG A 1 117 ? -1.932 8.528 -26.671 1.00 94.31 117 ARG A O 1
ATOM 969 N N . SER A 1 118 ? -3.536 7.828 -25.271 1.00 92.81 118 SER A N 1
ATOM 970 C CA . SER A 1 118 ? -3.914 9.182 -24.844 1.00 92.81 118 SER A CA 1
ATOM 971 C C . SER A 1 118 ? -2.867 9.836 -23.936 1.00 92.81 118 SER A C 1
ATOM 973 O O . SER A 1 118 ? -2.732 11.057 -23.946 1.00 92.81 118 SER A O 1
ATOM 975 N N . GLU A 1 119 ? -2.097 9.030 -23.198 1.00 92.50 119 GLU A N 1
ATOM 976 C CA . GLU A 1 119 ? -0.970 9.498 -22.385 1.00 92.50 119 GLU A CA 1
ATOM 977 C C . GLU A 1 119 ? 0.345 9.532 -23.194 1.00 92.50 119 GLU A C 1
ATOM 979 O O . GLU A 1 119 ? 1.257 10.282 -22.847 1.00 92.50 119 GLU A O 1
ATOM 984 N N . ILE A 1 120 ? 0.452 8.747 -24.279 1.00 91.38 120 ILE A N 1
ATOM 985 C CA . ILE A 1 120 ? 1.664 8.606 -25.106 1.00 91.38 120 ILE A CA 1
ATOM 986 C C . ILE A 1 120 ? 1.309 8.562 -26.591 1.00 91.38 120 ILE A C 1
ATOM 988 O O . ILE A 1 120 ? 0.977 7.510 -27.143 1.00 91.38 120 ILE A O 1
ATOM 992 N N . ALA A 1 121 ? 1.468 9.697 -27.268 1.00 84.31 121 ALA A N 1
ATOM 993 C CA . ALA A 1 121 ? 1.143 9.818 -28.687 1.00 84.31 121 ALA A CA 1
ATOM 994 C C . ALA A 1 121 ? 1.957 8.870 -29.595 1.00 84.31 121 ALA A C 1
ATOM 996 O O . ALA A 1 121 ? 1.453 8.453 -30.636 1.00 84.31 121 ALA A O 1
ATOM 997 N N . GLY A 1 122 ? 3.190 8.525 -29.204 1.00 88.06 122 GLY A N 1
ATOM 998 C CA . GLY A 1 122 ? 4.081 7.655 -29.978 1.00 88.06 122 GLY A CA 1
ATOM 999 C C . GLY A 1 122 ? 3.775 6.158 -29.879 1.00 88.06 122 GLY A C 1
ATOM 1000 O O . GLY A 1 122 ? 4.233 5.392 -30.718 1.00 88.06 122 GLY A O 1
ATOM 1001 N N . ALA A 1 123 ? 2.953 5.718 -28.916 1.00 91.50 123 ALA A N 1
ATOM 1002 C CA . ALA A 1 123 ? 2.662 4.295 -28.740 1.00 91.50 123 ALA A CA 1
ATOM 1003 C C . ALA A 1 123 ? 2.049 3.668 -30.020 1.00 91.50 123 ALA A C 1
ATOM 1005 O O . ALA A 1 123 ? 1.320 4.352 -30.743 1.00 91.50 123 ALA A O 1
ATOM 1006 N N . PRO A 1 124 ? 2.275 2.370 -30.314 1.00 91.81 124 PRO A N 1
ATOM 1007 C CA . PRO A 1 124 ? 1.703 1.705 -31.491 1.00 91.81 124 PRO A CA 1
ATOM 1008 C C . PRO A 1 124 ? 0.170 1.668 -31.489 1.00 91.81 124 PRO A C 1
ATOM 1010 O O . PRO A 1 124 ? -0.467 1.814 -30.443 1.00 91.81 124 PRO A O 1
ATOM 1013 N N . GLU A 1 125 ? -0.446 1.475 -32.661 1.00 90.56 125 GLU A N 1
ATOM 1014 C CA . GLU A 1 125 ? -1.917 1.433 -32.804 1.00 90.56 125 GLU A CA 1
ATOM 1015 C C . GLU A 1 125 ? -2.557 0.257 -32.068 1.00 90.56 125 GLU A C 1
ATOM 1017 O O . GLU A 1 125 ? -3.665 0.379 -31.555 1.00 90.56 125 GLU A O 1
ATOM 1022 N N . SER A 1 126 ? -1.845 -0.866 -31.975 1.00 91.12 126 SER A N 1
ATOM 1023 C CA . SER A 1 126 ? -2.280 -2.042 -31.230 1.00 91.12 126 SER A CA 1
ATOM 1024 C C . SER A 1 126 ? -1.088 -2.766 -30.611 1.00 91.12 126 SER A C 1
ATOM 1026 O O . SER A 1 126 ? -0.002 -2.822 -31.189 1.00 91.12 126 SER A O 1
ATOM 1028 N N . PHE A 1 127 ? -1.289 -3.311 -29.412 1.00 92.69 127 PHE A N 1
ATOM 1029 C CA . PHE A 1 127 ? -0.344 -4.193 -28.731 1.00 92.69 127 PHE A CA 1
ATOM 1030 C C . PHE A 1 127 ? -1.069 -4.983 -27.636 1.00 92.69 127 PHE A C 1
ATOM 1032 O O . PHE A 1 127 ? -2.020 -4.497 -27.033 1.00 92.69 127 PHE A O 1
ATOM 1039 N N . GLN A 1 128 ? -0.602 -6.203 -27.359 1.00 92.25 128 GLN A N 1
ATOM 1040 C CA . GLN A 1 128 ? -1.152 -7.065 -26.295 1.00 92.25 128 GLN A CA 1
ATOM 1041 C C . GLN A 1 128 ? -0.269 -7.100 -25.040 1.00 92.25 128 GLN A C 1
ATOM 1043 O O . GLN A 1 128 ? -0.680 -7.590 -23.985 1.00 92.25 128 GLN A O 1
ATOM 1048 N N . SER A 1 129 ? 0.958 -6.590 -25.155 1.00 93.62 129 SER A N 1
ATOM 1049 C CA . SER A 1 129 ? 1.961 -6.561 -24.096 1.00 93.62 129 SER A CA 1
ATOM 1050 C C . SER A 1 129 ? 2.938 -5.418 -24.318 1.00 93.62 129 SER A C 1
ATOM 1052 O O . SER A 1 129 ? 3.249 -5.082 -25.462 1.00 93.62 129 SER A O 1
ATOM 1054 N N . PHE A 1 130 ? 3.479 -4.880 -23.234 1.00 95.31 130 PHE A N 1
ATOM 1055 C CA . PHE A 1 130 ? 4.551 -3.893 -23.276 1.00 95.31 130 PHE A CA 1
ATOM 1056 C C . PHE A 1 130 ? 5.434 -4.027 -22.037 1.00 95.31 130 PHE A C 1
ATOM 1058 O O . PHE A 1 130 ? 5.024 -4.579 -21.012 1.00 95.31 130 PHE A O 1
ATOM 1065 N N . LEU A 1 131 ? 6.663 -3.539 -22.140 1.00 96.50 131 LEU A N 1
ATOM 1066 C CA . LEU A 1 131 ? 7.586 -3.427 -21.020 1.00 96.50 131 LEU A CA 1
ATOM 1067 C C . LEU A 1 131 ? 7.654 -1.973 -20.584 1.00 96.50 131 LEU A C 1
ATOM 1069 O O . LEU A 1 131 ? 7.604 -1.062 -21.407 1.00 96.50 131 LEU A O 1
ATOM 1073 N N . MET A 1 132 ? 7.807 -1.773 -19.287 1.00 96.38 132 MET A N 1
ATOM 1074 C CA . MET A 1 132 ? 7.922 -0.465 -18.670 1.00 96.38 132 MET A CA 1
ATOM 1075 C C . MET A 1 132 ? 9.122 -0.472 -17.733 1.00 96.38 132 MET A C 1
ATOM 1077 O O . MET A 1 132 ? 9.213 -1.366 -16.897 1.00 96.38 132 MET A O 1
ATOM 1081 N N . PHE A 1 133 ? 10.011 0.513 -17.839 1.00 97.56 133 PHE A N 1
ATOM 1082 C CA . PHE A 1 133 ? 11.196 0.657 -16.994 1.00 97.56 133 PHE A CA 1
ATOM 1083 C C . PHE A 1 133 ? 11.295 2.079 -16.442 1.00 97.56 133 PHE A C 1
ATOM 1085 O O . PHE A 1 133 ? 11.577 3.025 -17.173 1.00 97.56 133 PHE A O 1
ATOM 1092 N N . ARG A 1 134 ? 11.101 2.227 -15.132 1.00 96.31 134 ARG A N 1
ATOM 1093 C CA . ARG A 1 134 ? 11.351 3.465 -14.393 1.00 96.31 134 ARG A CA 1
ATOM 1094 C C . ARG A 1 134 ? 12.808 3.519 -13.954 1.00 96.31 134 ARG A C 1
ATOM 1096 O O . ARG A 1 134 ? 13.288 2.619 -13.263 1.00 96.31 134 ARG A O 1
ATOM 1103 N N . GLN A 1 135 ? 13.495 4.583 -14.344 1.00 94.44 135 GLN A N 1
ATOM 1104 C CA . GLN A 1 135 ? 14.873 4.890 -13.958 1.00 94.44 135 GLN A CA 1
ATOM 1105 C C . GLN A 1 135 ? 14.854 6.081 -12.991 1.00 94.44 135 GLN A C 1
ATOM 1107 O O . GLN A 1 135 ? 15.441 7.125 -13.253 1.00 94.44 135 GLN A O 1
ATOM 1112 N N . GLY A 1 136 ? 14.094 5.936 -11.902 1.00 91.75 136 GLY A N 1
ATOM 1113 C CA . GLY A 1 136 ? 13.767 7.022 -10.978 1.00 91.75 136 GLY A CA 1
ATOM 1114 C C . GLY A 1 136 ? 12.365 7.610 -11.181 1.00 91.75 136 GLY A C 1
ATOM 1115 O O . GLY A 1 136 ? 11.567 7.066 -11.951 1.00 91.75 136 GLY A O 1
ATOM 1116 N N . PRO A 1 137 ? 12.045 8.701 -10.462 1.00 90.75 137 PRO A N 1
ATOM 1117 C CA . PRO A 1 137 ? 10.720 9.320 -10.502 1.00 90.75 137 PRO A CA 1
ATOM 1118 C C . PRO A 1 137 ? 10.433 10.018 -11.838 1.00 90.75 137 PRO A C 1
ATOM 1120 O O . PRO A 1 137 ? 9.304 9.985 -12.320 1.00 90.75 137 PRO A O 1
ATOM 1123 N N . ASP A 1 138 ? 11.454 10.615 -12.456 1.00 93.75 138 ASP A N 1
ATOM 1124 C CA . ASP A 1 138 ? 11.298 11.522 -13.597 1.00 93.75 138 ASP A CA 1
ATOM 1125 C C . ASP A 1 138 ? 11.710 10.910 -14.942 1.00 93.75 138 ASP A C 1
ATOM 1127 O O . ASP A 1 138 ? 11.706 11.613 -15.949 1.00 93.75 138 ASP A O 1
ATOM 1131 N N . LYS A 1 139 ? 12.067 9.621 -14.994 1.00 95.25 139 LYS A N 1
ATOM 1132 C CA . LYS A 1 139 ? 12.439 8.944 -16.243 1.00 95.25 139 LYS A CA 1
ATOM 1133 C C . LYS A 1 139 ? 11.744 7.599 -16.370 1.00 95.25 139 LYS A C 1
ATOM 1135 O O . LYS A 1 139 ? 11.920 6.709 -15.534 1.00 95.25 139 LYS A O 1
ATOM 1140 N N . LEU A 1 140 ? 10.992 7.443 -17.452 1.00 96.44 140 LEU A N 1
ATOM 1141 C CA . LEU A 1 140 ? 10.269 6.224 -17.771 1.00 96.44 140 LEU A CA 1
ATOM 1142 C C . LEU A 1 140 ? 10.482 5.841 -19.235 1.00 96.44 140 LEU A C 1
ATOM 1144 O O . LEU A 1 140 ? 10.274 6.646 -20.132 1.00 96.44 140 LEU A O 1
ATOM 1148 N N . GLU A 1 141 ? 10.851 4.589 -19.468 1.00 96.38 141 GLU A N 1
ATOM 1149 C CA . GLU A 1 141 ? 10.988 4.021 -20.805 1.00 96.38 141 GLU A CA 1
ATOM 1150 C C . GLU A 1 141 ? 9.965 2.914 -21.020 1.00 96.38 141 GLU A C 1
ATOM 1152 O O . GLU A 1 141 ? 9.764 2.049 -20.162 1.00 96.38 141 GLU A O 1
ATOM 1157 N N . LEU A 1 142 ? 9.344 2.922 -22.190 1.00 96.19 142 LEU A N 1
ATOM 1158 C CA . LEU A 1 142 ? 8.337 1.959 -22.595 1.00 96.19 142 LEU A CA 1
ATOM 1159 C C . LEU A 1 142 ? 8.799 1.257 -23.857 1.00 96.19 142 LEU A C 1
ATOM 1161 O O . LEU A 1 142 ? 9.299 1.892 -24.780 1.00 96.19 142 LEU A O 1
ATOM 1165 N N . TYR A 1 143 ? 8.623 -0.058 -23.890 1.00 95.56 143 TYR A N 1
ATOM 1166 C CA . TYR A 1 143 ? 8.997 -0.888 -25.025 1.00 95.56 143 TYR A CA 1
ATOM 1167 C C . TYR A 1 143 ? 7.795 -1.713 -25.456 1.00 95.56 143 TYR A C 1
ATOM 1169 O O . TYR A 1 143 ? 7.312 -2.577 -24.720 1.00 95.56 143 TYR A O 1
ATOM 1177 N N . PHE A 1 144 ? 7.332 -1.469 -26.673 1.00 93.50 144 PHE A N 1
ATOM 1178 C CA . PHE A 1 144 ? 6.220 -2.186 -27.277 1.00 93.50 144 PHE A CA 1
ATOM 1179 C C . PHE A 1 144 ? 6.772 -3.225 -28.243 1.00 93.50 144 PHE A C 1
ATOM 1181 O O . PHE A 1 144 ? 7.576 -2.904 -29.119 1.00 93.50 144 PHE A O 1
ATOM 1188 N N . SER A 1 145 ? 6.367 -4.481 -28.068 1.00 83.69 145 SER A N 1
ATOM 1189 C CA . SER A 1 145 ? 6.765 -5.543 -28.988 1.00 83.69 145 SER A CA 1
ATOM 1190 C C . SER A 1 145 ? 6.038 -5.359 -30.317 1.00 83.69 145 SER A C 1
ATOM 1192 O O . SER A 1 145 ? 4.814 -5.244 -30.348 1.00 83.69 145 SER A O 1
ATOM 1194 N N . THR A 1 146 ? 6.795 -5.325 -31.409 1.00 72.12 146 THR A N 1
ATOM 1195 C CA . THR A 1 146 ? 6.244 -5.373 -32.766 1.00 72.12 146 THR A CA 1
ATOM 1196 C C . THR A 1 146 ? 6.239 -6.813 -33.282 1.00 72.12 146 THR A C 1
ATOM 1198 O O . THR A 1 146 ? 6.983 -7.666 -32.792 1.00 72.12 146 THR A O 1
ATOM 1201 N N . SER A 1 147 ? 5.420 -7.099 -34.297 1.00 65.56 147 SER A N 1
ATOM 1202 C CA . SER A 1 147 ? 5.298 -8.431 -34.916 1.00 65.56 147 SER A CA 1
ATOM 1203 C C . SER A 1 147 ? 6.611 -8.982 -35.493 1.00 65.56 147 SER A C 1
ATOM 1205 O O . SER A 1 147 ? 6.724 -10.183 -35.715 1.00 65.56 147 SER A O 1
ATOM 1207 N N . THR A 1 148 ? 7.612 -8.126 -35.708 1.00 61.47 148 THR A N 1
ATOM 1208 C CA . THR A 1 148 ? 8.940 -8.481 -36.226 1.00 61.47 148 THR A CA 1
ATOM 1209 C C . THR A 1 148 ? 9.959 -8.796 -35.125 1.00 61.47 148 THR A C 1
ATOM 1211 O O . THR A 1 148 ? 11.116 -9.073 -35.428 1.00 61.47 148 THR A O 1
ATOM 1214 N N . GLY A 1 149 ? 9.562 -8.737 -33.848 1.00 67.75 149 GLY A N 1
ATOM 1215 C CA . GLY A 1 149 ? 10.462 -8.912 -32.701 1.00 67.75 149 GLY A CA 1
ATOM 1216 C C . GLY A 1 149 ? 11.288 -7.667 -32.359 1.00 67.75 149 GLY A C 1
ATOM 1217 O O . GLY A 1 149 ? 12.023 -7.671 -31.372 1.00 67.75 149 GLY A O 1
ATOM 1218 N N . ILE A 1 150 ? 11.145 -6.584 -33.128 1.00 74.56 150 ILE A N 1
ATOM 1219 C CA . ILE A 1 150 ? 11.747 -5.283 -32.825 1.00 74.56 150 ILE A CA 1
ATOM 1220 C C . ILE A 1 150 ? 10.905 -4.594 -31.745 1.00 74.56 150 ILE A C 1
ATOM 1222 O O . ILE A 1 150 ? 9.676 -4.699 -31.735 1.00 74.56 150 ILE A O 1
ATOM 1226 N N . PHE A 1 151 ? 11.549 -3.874 -30.830 1.00 84.38 151 PHE A N 1
ATOM 1227 C CA . PHE A 1 151 ? 10.841 -3.067 -29.842 1.00 84.38 151 PHE A CA 1
ATOM 1228 C C . PHE A 1 151 ? 10.735 -1.621 -30.310 1.00 84.38 151 PHE A C 1
ATOM 1230 O O . PHE A 1 151 ? 11.741 -0.991 -30.631 1.00 84.38 151 PHE A O 1
ATOM 1237 N N . HIS A 1 152 ? 9.519 -1.090 -30.307 1.00 90.12 152 HIS A N 1
ATOM 1238 C CA . HIS A 1 152 ? 9.294 0.342 -30.426 1.00 90.12 152 HIS A CA 1
ATOM 1239 C C . HIS A 1 152 ? 9.468 0.978 -29.040 1.00 90.12 152 HIS A C 1
ATOM 1241 O O . HIS A 1 152 ? 8.806 0.551 -28.090 1.00 90.12 152 HIS A O 1
ATOM 1247 N N . ARG A 1 153 ? 10.398 1.934 -28.915 1.00 93.88 153 ARG A N 1
ATOM 1248 C CA . ARG A 1 153 ? 10.763 2.585 -27.648 1.00 93.88 153 ARG A CA 1
ATOM 1249 C C . ARG A 1 153 ? 10.154 3.979 -27.577 1.00 93.88 153 ARG A C 1
ATOM 1251 O O . ARG A 1 153 ? 10.414 4.789 -28.456 1.00 93.88 153 ARG A O 1
ATOM 1258 N N . GLU A 1 154 ? 9.477 4.260 -26.473 1.00 95.56 154 GLU A N 1
ATOM 1259 C CA . GLU A 1 154 ? 9.007 5.594 -26.102 1.00 95.56 154 GLU A CA 1
ATOM 1260 C C . GLU A 1 154 ? 9.635 6.003 -24.766 1.00 95.56 154 GLU A C 1
ATOM 1262 O O . GLU A 1 154 ? 9.702 5.202 -23.829 1.00 95.56 154 GLU A O 1
ATOM 1267 N N . GLU A 1 155 ? 10.122 7.239 -24.678 1.00 95.81 155 GLU A N 1
ATOM 1268 C CA . GLU A 1 155 ? 10.740 7.789 -23.469 1.00 95.81 155 GLU A CA 1
ATOM 1269 C C . GLU A 1 155 ? 9.909 8.960 -22.946 1.00 95.81 155 GLU A C 1
ATOM 1271 O O . GLU A 1 155 ? 9.619 9.914 -23.666 1.00 95.81 155 GLU A O 1
ATOM 1276 N N . LEU A 1 156 ? 9.548 8.889 -21.668 1.00 95.69 156 LEU A N 1
ATOM 1277 C CA . LEU A 1 156 ? 8.859 9.943 -20.943 1.00 95.69 156 LEU A CA 1
ATOM 1278 C C . LEU A 1 156 ? 9.793 10.528 -19.889 1.00 95.69 156 LEU A C 1
ATOM 1280 O O . LEU A 1 156 ? 10.476 9.795 -19.165 1.00 95.69 156 LEU A O 1
ATOM 1284 N N . LEU A 1 157 ? 9.770 11.856 -19.775 1.00 95.50 157 LEU A N 1
ATOM 1285 C CA . LEU A 1 157 ? 10.592 12.616 -18.839 1.00 95.50 157 LEU A CA 1
ATOM 1286 C C . LEU A 1 157 ? 9.738 13.550 -17.967 1.00 95.50 157 LEU A C 1
ATOM 1288 O O . LEU A 1 157 ? 8.670 14.017 -18.371 1.00 95.50 157 LEU A O 1
ATOM 1292 N N . GLY A 1 158 ? 10.220 13.836 -16.758 1.00 93.75 158 GLY A N 1
ATOM 1293 C CA . GLY A 1 158 ? 9.634 14.798 -15.827 1.00 93.75 158 GLY A CA 1
ATOM 1294 C C . GLY A 1 158 ? 8.187 14.477 -15.444 1.00 93.75 158 GLY A C 1
ATOM 1295 O O . GLY A 1 158 ? 7.865 13.377 -15.000 1.00 93.75 158 GLY A O 1
ATOM 1296 N N . ALA A 1 159 ? 7.291 15.458 -15.594 1.00 92.94 159 ALA A N 1
ATOM 1297 C CA . ALA A 1 159 ? 5.879 15.308 -15.230 1.00 92.94 159 ALA A CA 1
ATOM 1298 C C . ALA A 1 159 ? 5.184 14.163 -15.988 1.00 92.94 159 ALA A C 1
ATOM 1300 O O . ALA A 1 159 ? 4.475 13.381 -15.366 1.00 92.94 159 ALA A O 1
ATOM 1301 N N . ALA A 1 160 ? 5.464 13.989 -17.285 1.00 92.94 160 ALA A N 1
ATOM 1302 C CA . ALA A 1 160 ? 4.875 12.905 -18.072 1.00 92.94 160 ALA A CA 1
ATOM 1303 C C . ALA A 1 160 ? 5.260 11.521 -17.521 1.00 92.94 160 ALA A C 1
ATOM 1305 O O . ALA A 1 160 ? 4.412 10.641 -17.414 1.00 92.94 160 ALA A O 1
ATOM 1306 N N . ALA A 1 161 ? 6.517 11.342 -17.094 1.00 93.94 161 ALA A N 1
ATOM 1307 C CA . ALA A 1 161 ? 6.960 10.102 -16.458 1.00 93.94 161 ALA A CA 1
ATOM 1308 C C . ALA A 1 161 ? 6.266 9.864 -15.107 1.00 93.94 161 ALA A C 1
ATOM 1310 O O . ALA A 1 161 ? 5.838 8.742 -14.824 1.00 93.94 161 ALA A O 1
ATOM 1311 N N . ARG A 1 162 ? 6.140 10.910 -14.282 1.00 91.75 162 ARG A N 1
ATOM 1312 C CA . ARG A 1 162 ? 5.510 10.837 -12.952 1.00 91.75 162 ARG A CA 1
ATOM 1313 C C . ARG A 1 162 ? 4.010 10.576 -13.007 1.00 91.75 162 ARG A C 1
ATOM 1315 O O . ARG A 1 162 ? 3.477 9.915 -12.120 1.00 91.75 162 ARG A O 1
ATOM 1322 N N . ASP A 1 163 ? 3.336 11.108 -14.017 1.00 92.19 163 ASP A N 1
ATOM 1323 C CA . ASP A 1 163 ? 1.883 11.022 -14.134 1.00 92.19 163 ASP A CA 1
ATOM 1324 C C . ASP A 1 163 ? 1.415 9.816 -14.950 1.00 92.19 163 ASP A C 1
ATOM 1326 O O . ASP A 1 163 ? 0.277 9.374 -14.767 1.00 92.19 163 ASP A O 1
ATOM 1330 N N . PHE A 1 164 ? 2.300 9.235 -15.770 1.00 93.38 164 PHE A N 1
ATOM 1331 C CA . PHE A 1 164 ? 1.983 8.059 -16.569 1.00 93.38 164 PHE A CA 1
ATOM 1332 C C . PHE A 1 164 ? 1.424 6.920 -15.717 1.00 93.38 164 PHE A C 1
ATOM 1334 O O . PHE A 1 164 ? 2.033 6.479 -14.733 1.00 93.38 164 PHE A O 1
ATOM 1341 N N . GLY A 1 165 ? 0.289 6.389 -16.160 1.00 88.00 165 GLY A N 1
ATOM 1342 C CA . GLY A 1 165 ? -0.288 5.172 -15.625 1.00 88.00 165 GLY A CA 1
ATOM 1343 C C . GLY A 1 165 ? -1.208 5.364 -14.426 1.00 88.00 165 GLY A C 1
ATOM 1344 O O . GLY A 1 165 ? -1.866 4.404 -14.029 1.00 88.00 165 GLY A O 1
ATOM 1345 N N . LYS A 1 166 ? -1.340 6.580 -13.876 1.00 89.38 166 LYS A N 1
ATOM 1346 C CA . LYS A 1 166 ? -2.246 6.853 -12.740 1.00 89.38 166 LYS A CA 1
ATOM 1347 C C . LYS A 1 166 ? -3.713 6.544 -13.060 1.00 89.38 166 LYS A C 1
ATOM 1349 O O . LYS A 1 166 ? -4.482 6.199 -12.157 1.00 89.38 166 LYS A O 1
ATOM 1354 N N . SER A 1 167 ? -4.096 6.680 -14.331 1.00 85.94 167 SER A N 1
ATOM 1355 C CA . SER A 1 167 ? -5.461 6.452 -14.812 1.00 85.94 167 SER A CA 1
ATOM 1356 C C . SER A 1 167 ? -5.688 5.038 -15.367 1.00 85.94 167 SER A C 1
ATOM 1358 O O . SER A 1 167 ? -6.794 4.508 -15.250 1.00 85.94 167 SER A O 1
ATOM 1360 N N . VAL A 1 168 ? -4.647 4.424 -15.944 1.00 90.31 168 VAL A N 1
ATOM 1361 C CA . VAL A 1 168 ? -4.766 3.203 -16.757 1.00 90.31 168 VAL A CA 1
ATOM 1362 C C . VAL A 1 168 ? -4.124 1.964 -16.130 1.00 90.31 168 VAL A C 1
ATOM 1364 O O . VAL A 1 168 ? -4.606 0.855 -16.362 1.00 90.31 168 VAL A O 1
ATOM 1367 N N . LEU A 1 169 ? -3.065 2.108 -15.325 1.00 92.94 169 LEU A N 1
ATOM 1368 C CA . LEU A 1 169 ? -2.383 0.951 -14.746 1.00 92.94 169 LEU A CA 1
ATOM 1369 C C . LEU A 1 169 ? -3.161 0.380 -13.549 1.00 92.94 169 LEU A C 1
ATOM 1371 O O . LEU A 1 169 ? -3.771 1.127 -12.774 1.00 92.94 169 LEU A O 1
ATOM 1375 N N . PRO A 1 170 ? -3.105 -0.948 -13.338 1.00 89.94 170 PRO A N 1
ATOM 1376 C CA . PRO A 1 170 ? -3.631 -1.571 -12.132 1.00 89.94 170 PRO A CA 1
ATOM 1377 C C . PRO A 1 170 ? -3.053 -0.946 -10.858 1.00 89.94 170 PRO A C 1
ATOM 1379 O O . PRO A 1 170 ? -1.849 -0.721 -10.751 1.00 89.94 170 PRO A O 1
ATOM 1382 N N . ARG A 1 171 ? -3.907 -0.709 -9.857 1.00 86.44 171 ARG A N 1
ATOM 1383 C CA . ARG A 1 171 ? -3.475 -0.171 -8.562 1.00 86.44 171 ARG A CA 1
ATOM 1384 C C . ARG A 1 171 ? -2.937 -1.272 -7.662 1.00 86.44 171 ARG A C 1
ATOM 1386 O O . ARG A 1 171 ? -3.536 -2.340 -7.539 1.00 86.44 171 ARG A O 1
ATOM 1393 N N . VAL A 1 172 ? -1.847 -0.970 -6.969 1.00 85.19 172 VAL A N 1
ATOM 1394 C CA . VAL A 1 172 ? -1.302 -1.849 -5.935 1.00 85.19 172 VAL A CA 1
ATOM 1395 C C . VAL A 1 172 ? -2.078 -1.629 -4.645 1.00 85.19 172 VAL A C 1
ATOM 1397 O O . VAL A 1 172 ? -2.172 -0.507 -4.150 1.00 85.19 172 VAL A O 1
ATOM 1400 N N . PHE A 1 173 ? -2.636 -2.704 -4.096 1.00 78.50 173 PHE A N 1
ATOM 1401 C CA . PHE A 1 173 ? -3.217 -2.703 -2.761 1.00 78.50 173 PHE A CA 1
ATOM 1402 C C . PHE A 1 173 ? -2.386 -3.617 -1.865 1.00 78.50 173 PHE A C 1
ATOM 1404 O O . PHE A 1 173 ? -2.115 -4.769 -2.200 1.00 78.50 173 PHE A O 1
ATOM 1411 N N . THR A 1 174 ? -1.981 -3.092 -0.713 1.00 76.19 174 THR A N 1
ATOM 1412 C CA . THR A 1 174 ? -1.261 -3.864 0.297 1.00 76.19 174 THR A CA 1
ATOM 1413 C C . THR A 1 174 ? -2.206 -4.165 1.439 1.00 76.19 174 THR A C 1
ATOM 1415 O O . THR A 1 174 ? -2.806 -3.263 2.024 1.00 76.19 174 THR A O 1
ATOM 1418 N N . ILE A 1 175 ? -2.314 -5.440 1.781 1.00 67.50 175 ILE A N 1
ATOM 1419 C CA . ILE A 1 175 ? -3.062 -5.874 2.951 1.00 67.50 175 ILE A CA 1
ATOM 1420 C C . ILE A 1 175 ? -2.225 -5.563 4.195 1.00 67.50 175 ILE A C 1
ATOM 1422 O O . ILE A 1 175 ? -1.143 -6.117 4.384 1.00 67.50 175 ILE A O 1
ATOM 1426 N N . GLN A 1 176 ? -2.722 -4.660 5.040 1.00 62.19 176 GLN A N 1
ATOM 1427 C CA . GLN A 1 176 ? -2.090 -4.320 6.313 1.00 62.19 176 GLN A CA 1
ATOM 1428 C C . GLN A 1 176 ? -2.512 -5.329 7.382 1.00 62.19 176 GLN A C 1
ATOM 1430 O O . GLN A 1 176 ? -3.571 -5.203 7.984 1.00 62.19 176 GLN A O 1
ATOM 1435 N N . SER A 1 177 ? -1.680 -6.343 7.609 1.00 60.22 177 SER A N 1
ATOM 1436 C CA . SER A 1 177 ? -1.921 -7.388 8.612 1.00 60.22 177 SER A CA 1
ATOM 1437 C C . SER A 1 177 ? -1.475 -7.015 10.030 1.00 60.22 177 SER A C 1
ATOM 1439 O O . SER A 1 177 ? -1.724 -7.767 10.964 1.00 60.22 177 SER A O 1
ATOM 1441 N N . ASN A 1 178 ? -0.760 -5.900 10.192 1.00 60.12 178 ASN A N 1
ATOM 1442 C CA . ASN A 1 178 ? -0.129 -5.495 11.450 1.00 60.12 178 ASN A CA 1
ATOM 1443 C C . ASN A 1 178 ? -0.981 -4.539 12.297 1.00 60.12 178 ASN A C 1
ATOM 1445 O O . ASN A 1 178 ? -0.588 -4.216 13.412 1.00 60.12 178 ASN A O 1
ATOM 1449 N N . VAL A 1 179 ? -2.122 -4.073 11.784 1.00 69.88 179 VAL A N 1
ATOM 1450 C CA . VAL A 1 179 ? -3.070 -3.262 12.554 1.00 69.88 179 VAL A CA 1
ATOM 1451 C C . VAL A 1 179 ? -4.194 -4.176 13.025 1.00 69.88 179 VAL A C 1
ATOM 1453 O O . VAL A 1 179 ? -5.010 -4.626 12.224 1.00 69.88 179 VAL A O 1
ATOM 1456 N N . ALA A 1 180 ? -4.223 -4.464 14.324 1.00 72.12 180 ALA A N 1
ATOM 1457 C CA . ALA A 1 180 ? -5.302 -5.233 14.930 1.00 72.12 180 ALA A CA 1
ATOM 1458 C C . ALA A 1 180 ? -6.556 -4.370 15.132 1.00 72.12 180 ALA A C 1
ATOM 1460 O O . ALA A 1 180 ? -6.466 -3.150 15.311 1.00 72.12 180 ALA A O 1
ATOM 1461 N N . LEU A 1 181 ? -7.728 -5.012 15.139 1.00 75.56 181 LEU A N 1
ATOM 1462 C CA . LEU A 1 181 ? -8.941 -4.391 15.668 1.00 75.56 181 LEU A CA 1
ATOM 1463 C C . LEU A 1 181 ? -8.765 -4.131 17.171 1.00 75.56 181 LEU A C 1
ATOM 1465 O O . LEU A 1 181 ? -8.130 -4.943 17.848 1.00 75.56 181 LEU A O 1
ATOM 1469 N N . PRO A 1 182 ? -9.307 -3.022 17.692 1.00 79.75 182 PRO A N 1
ATOM 1470 C CA . PRO A 1 182 ? -9.177 -2.701 19.100 1.00 79.75 182 PRO A CA 1
ATOM 1471 C C . PRO A 1 182 ? -10.047 -3.649 19.925 1.00 79.75 182 PRO A C 1
ATOM 1473 O O . PRO A 1 182 ? -11.153 -4.008 19.509 1.00 79.75 182 PRO A O 1
ATOM 1476 N N . GLY A 1 183 ? -9.586 -4.002 21.126 1.00 71.38 183 GLY A N 1
ATOM 1477 C CA . GLY A 1 183 ? -10.398 -4.747 22.086 1.00 71.38 183 GLY A CA 1
ATOM 1478 C C . GLY A 1 183 ? -11.685 -4.015 22.475 1.00 71.38 183 GLY A C 1
ATOM 1479 O O . GLY A 1 183 ? -12.709 -4.651 22.701 1.00 71.38 183 GLY A O 1
ATOM 1480 N N . ALA A 1 184 ? -11.666 -2.680 22.495 1.00 82.62 184 ALA A N 1
ATOM 1481 C CA . ALA A 1 184 ? -12.828 -1.837 22.757 1.00 82.62 184 ALA A CA 1
ATOM 1482 C C . ALA A 1 184 ? -12.716 -0.500 22.013 1.00 82.62 184 ALA A C 1
ATOM 1484 O O . ALA A 1 184 ? -11.626 0.062 21.909 1.00 82.62 184 ALA A O 1
ATOM 1485 N N . LEU A 1 185 ? -13.841 0.013 21.518 1.00 86.69 185 LEU A N 1
ATOM 1486 C CA . LEU A 1 185 ? -13.958 1.333 20.908 1.00 86.69 185 LEU A CA 1
ATOM 1487 C C . LEU A 1 185 ? -14.783 2.249 21.833 1.00 86.69 185 LEU A C 1
ATOM 1489 O O . LEU A 1 185 ? -15.970 1.975 22.026 1.00 86.69 185 LEU A O 1
ATOM 1493 N N . PRO A 1 186 ? -14.193 3.326 22.384 1.00 85.94 186 PRO A N 1
ATOM 1494 C CA . PRO A 1 186 ? -14.900 4.257 23.263 1.00 85.94 186 PRO A CA 1
ATOM 1495 C C . PRO A 1 186 ? -16.109 4.921 22.590 1.00 85.94 186 PRO A C 1
ATOM 1497 O O . PRO A 1 186 ? -16.037 5.286 21.413 1.00 85.94 186 PRO A O 1
ATOM 1500 N N . THR A 1 187 ? -17.180 5.186 23.346 1.00 83.12 187 THR A N 1
ATOM 1501 C CA . THR A 1 187 ? -18.336 5.969 22.858 1.00 83.12 187 THR A CA 1
ATOM 1502 C C . THR A 1 187 ? -17.933 7.356 22.365 1.00 83.12 187 THR A C 1
ATOM 1504 O O . THR A 1 187 ? -18.430 7.817 21.338 1.00 83.12 187 THR A O 1
ATOM 1507 N N . SER A 1 188 ? -16.943 7.986 23.000 1.00 80.75 188 SER A N 1
ATOM 1508 C CA . SER A 1 188 ? -16.392 9.274 22.566 1.00 80.75 188 SER A CA 1
ATOM 1509 C C . SER A 1 188 ? -15.833 9.239 21.134 1.00 80.75 188 SER A C 1
ATOM 1511 O O . SER A 1 188 ? -16.000 10.203 20.382 1.00 80.75 188 SER A O 1
ATOM 1513 N N . GLU A 1 189 ? -15.241 8.117 20.714 1.00 84.00 189 GLU A N 1
ATOM 1514 C CA . GLU A 1 189 ? -14.739 7.901 19.349 1.00 84.00 189 GLU A CA 1
ATOM 1515 C C . GLU A 1 189 ? -15.858 7.591 18.341 1.00 84.00 189 GLU A C 1
ATOM 1517 O O . GLU A 1 189 ? -15.716 7.884 17.148 1.00 84.00 189 GLU A O 1
ATOM 1522 N N . LEU A 1 190 ? -16.990 7.047 18.801 1.00 81.38 190 LEU A N 1
ATOM 1523 C CA . LEU A 1 190 ? -18.200 6.898 17.986 1.00 81.38 190 LEU A CA 1
ATOM 1524 C C . LEU A 1 190 ? -18.867 8.256 17.725 1.00 81.38 190 LEU A C 1
ATOM 1526 O O . LEU A 1 190 ? -19.219 8.545 16.584 1.00 81.38 190 LEU A O 1
ATOM 1530 N N . ILE A 1 191 ? -18.982 9.090 18.764 1.00 78.12 191 ILE A N 1
ATOM 1531 C CA . ILE A 1 191 ? -19.693 10.377 18.734 1.00 78.12 191 ILE A CA 1
ATOM 1532 C C . ILE A 1 191 ? -18.896 11.453 17.989 1.00 78.12 191 ILE A C 1
ATOM 1534 O O . ILE A 1 191 ? -19.429 12.137 17.122 1.00 78.12 191 ILE A O 1
ATOM 1538 N N . SER A 1 192 ? -17.620 11.630 18.338 1.00 68.69 192 SER A N 1
ATOM 1539 C CA . SER A 1 192 ? -16.820 12.770 17.858 1.00 68.69 192 SER A CA 1
ATOM 1540 C C . SER A 1 192 ? -15.854 12.409 16.730 1.00 68.69 192 SER A C 1
ATOM 1542 O O . SER A 1 192 ? -15.400 13.286 15.998 1.00 68.69 192 SER A O 1
ATOM 1544 N N . GLY A 1 193 ? -15.491 11.127 16.598 1.00 59.91 193 GLY A N 1
ATOM 1545 C CA . GLY A 1 193 ? -14.471 10.649 15.658 1.00 59.91 193 GLY A CA 1
ATOM 1546 C C . GLY A 1 193 ? -13.074 11.262 15.830 1.00 59.91 193 GLY A C 1
ATOM 1547 O O . GLY A 1 193 ? -12.215 11.007 14.981 1.00 59.91 193 GLY A O 1
ATOM 1548 N N . GLN A 1 194 ? -12.872 12.091 16.863 1.00 56.91 194 GLN A N 1
ATOM 1549 C CA . GLN A 1 194 ? -11.649 12.815 17.205 1.00 56.91 194 GLN A CA 1
ATOM 1550 C C . GLN A 1 194 ? -11.705 13.247 18.682 1.00 56.91 194 GLN A C 1
ATOM 1552 O O . GLN A 1 194 ? -11.994 14.405 18.980 1.00 56.91 194 GLN A O 1
ATOM 1557 N N . SER A 1 195 ? -11.433 12.351 19.629 1.00 51.91 195 SER A N 1
ATOM 1558 C CA . SER A 1 195 ? -11.311 12.751 21.036 1.00 51.91 195 SER A CA 1
ATOM 1559 C C . SER A 1 195 ? -9.853 12.768 21.495 1.00 51.91 195 SER A C 1
ATOM 1561 O O . SER A 1 195 ? -9.245 11.720 21.648 1.00 51.91 195 SER A O 1
ATOM 1563 N N . GLY A 1 196 ? -9.326 13.968 21.771 1.00 60.91 196 GLY A N 1
ATOM 1564 C CA . GLY A 1 196 ? -8.187 14.233 22.669 1.00 60.91 196 GLY A CA 1
ATOM 1565 C C . GLY A 1 196 ? -7.014 13.237 22.665 1.00 60.91 196 GLY A C 1
ATOM 1566 O O . GLY A 1 196 ? -6.584 12.743 21.626 1.00 60.91 196 GLY A O 1
ATOM 1567 N N . VAL A 1 197 ? -6.447 13.001 23.853 1.00 61.50 197 VAL A N 1
ATOM 1568 C CA . VAL A 1 197 ? -5.489 11.908 24.086 1.00 61.50 197 VAL A CA 1
ATOM 1569 C C . VAL A 1 197 ? -6.283 10.606 24.079 1.00 61.50 197 VAL A C 1
ATOM 1571 O O . VAL A 1 197 ? -7.173 10.431 24.917 1.00 61.50 197 VAL A O 1
ATOM 1574 N N . LEU A 1 198 ? -5.977 9.709 23.139 1.00 65.25 198 LEU A N 1
ATOM 1575 C CA . LEU A 1 198 ? -6.633 8.408 23.071 1.00 65.25 198 LEU A CA 1
ATOM 1576 C C . LEU A 1 198 ? -6.214 7.596 24.292 1.00 65.25 198 LEU A C 1
ATOM 1578 O O . LEU A 1 198 ? -5.082 7.681 24.750 1.00 65.25 198 LEU A O 1
ATOM 1582 N N . ARG A 1 199 ? -7.130 6.818 24.853 1.00 67.06 199 ARG A N 1
ATOM 1583 C CA . ARG A 1 199 ? -6.814 5.920 25.961 1.00 67.06 199 ARG A CA 1
ATOM 1584 C C . ARG A 1 199 ? -7.317 4.544 25.605 1.00 67.06 199 ARG A C 1
ATOM 1586 O O . ARG A 1 199 ? -8.457 4.404 25.146 1.00 67.06 199 ARG A O 1
ATOM 1593 N N . ASP A 1 200 ? -6.473 3.547 25.810 1.00 69.56 200 ASP A N 1
ATOM 1594 C CA . ASP A 1 200 ? -6.916 2.167 25.763 1.00 69.56 200 ASP A CA 1
ATOM 1595 C C . ASP A 1 200 ? -7.858 1.856 26.949 1.00 69.56 200 ASP A C 1
ATOM 1597 O O . ASP A 1 200 ? -8.148 2.693 27.819 1.00 69.56 200 ASP A O 1
ATOM 1601 N N . ARG A 1 201 ? -8.399 0.638 26.985 1.00 69.50 201 ARG A N 1
ATOM 1602 C CA . ARG A 1 201 ? -9.344 0.234 28.034 1.00 69.50 201 ARG A CA 1
ATOM 1603 C C . ARG A 1 201 ? -8.703 0.230 29.431 1.00 69.50 201 ARG A C 1
ATOM 1605 O O . ARG A 1 201 ? -9.375 0.570 30.407 1.00 69.50 201 ARG A O 1
ATOM 1612 N N . GLN A 1 202 ? -7.425 -0.136 29.543 1.00 72.44 202 GLN A N 1
ATOM 1613 C CA . GLN A 1 202 ? -6.712 -0.202 30.820 1.00 72.44 202 GLN A CA 1
ATOM 1614 C C . GLN A 1 202 ? -6.481 1.198 31.397 1.00 72.44 202 GLN A C 1
ATOM 1616 O O . GLN A 1 202 ? -6.820 1.451 32.553 1.00 72.44 202 GLN A O 1
ATOM 1621 N N . ASN A 1 203 ? -6.009 2.133 30.579 1.00 68.88 203 ASN A N 1
ATOM 1622 C CA . ASN A 1 203 ? -5.753 3.513 30.976 1.00 68.88 203 ASN A CA 1
ATOM 1623 C C . ASN A 1 203 ? -7.039 4.266 31.312 1.00 68.88 203 ASN A C 1
ATOM 1625 O O . ASN A 1 203 ? -7.051 5.128 32.195 1.00 68.88 203 ASN A O 1
ATOM 1629 N N . ARG A 1 204 ? -8.167 3.900 30.695 1.00 73.00 204 ARG A N 1
ATOM 1630 C CA . ARG A 1 204 ? -9.478 4.397 31.135 1.00 73.00 204 ARG A CA 1
ATOM 1631 C C . ARG A 1 204 ? -9.873 3.867 32.507 1.00 73.00 204 ARG A C 1
ATOM 1633 O O . ARG A 1 204 ? -10.311 4.660 33.340 1.00 73.00 204 ARG A O 1
ATOM 1640 N N . ARG A 1 205 ? -9.645 2.584 32.796 1.00 74.12 205 ARG A N 1
ATOM 1641 C CA . ARG A 1 205 ? -9.860 2.030 34.142 1.00 74.12 205 ARG A CA 1
ATOM 1642 C C . ARG A 1 205 ? -8.997 2.738 35.192 1.00 74.12 205 ARG A C 1
ATOM 1644 O O . ARG A 1 205 ? -9.511 3.080 36.253 1.00 74.12 205 ARG A O 1
ATOM 1651 N N . LEU A 1 206 ? -7.727 3.010 34.889 1.00 74.75 206 LEU A N 1
ATOM 1652 C CA . LEU A 1 206 ? -6.844 3.796 35.762 1.00 74.75 206 LEU A CA 1
ATOM 1653 C C . LEU A 1 206 ? -7.373 5.225 35.959 1.00 74.75 206 LEU A C 1
ATOM 1655 O O . LEU A 1 206 ? -7.390 5.735 37.077 1.00 74.75 206 LEU A O 1
ATOM 1659 N N . SER A 1 207 ? -7.915 5.849 34.911 1.00 72.94 207 SER A N 1
ATOM 1660 C CA . SER A 1 207 ? -8.518 7.180 35.034 1.00 72.94 207 SER A CA 1
ATOM 1661 C C . SER A 1 207 ? -9.783 7.214 35.900 1.00 72.94 207 SER A C 1
ATOM 1663 O O . SER A 1 207 ? -10.000 8.198 36.607 1.00 72.94 207 SER A O 1
ATOM 1665 N N . LEU A 1 208 ? -10.582 6.139 35.910 1.00 76.12 208 LEU A N 1
ATOM 1666 C CA . LEU A 1 208 ? -11.706 5.993 36.839 1.00 76.12 208 LEU A CA 1
ATOM 1667 C C . LEU A 1 208 ? -11.215 5.859 38.284 1.00 76.12 208 LEU A C 1
ATOM 1669 O O . LEU A 1 208 ? -11.763 6.515 39.158 1.00 76.12 208 LEU A O 1
ATOM 1673 N N . GLN A 1 209 ? -10.129 5.119 38.530 1.00 77.12 209 GLN A N 1
ATOM 1674 C CA . GLN A 1 209 ? -9.519 5.047 39.866 1.00 77.12 209 GLN A CA 1
ATOM 1675 C C . GLN A 1 209 ? -9.035 6.419 40.348 1.00 77.12 209 GLN A C 1
ATOM 1677 O O . GLN A 1 209 ? -9.268 6.785 41.498 1.00 77.12 209 GLN A O 1
ATOM 1682 N N . VAL A 1 210 ? -8.407 7.209 39.469 1.00 76.81 210 VAL A N 1
ATOM 1683 C CA . VAL A 1 210 ? -8.043 8.603 39.776 1.00 76.81 210 VAL A CA 1
ATOM 1684 C C . VAL A 1 210 ? -9.290 9.425 40.104 1.00 76.81 210 VAL A C 1
ATOM 1686 O O . VAL A 1 210 ? -9.303 10.141 41.105 1.00 76.81 210 VAL A O 1
ATOM 1689 N N . ALA A 1 211 ? -10.350 9.308 39.301 1.00 76.19 211 ALA A N 1
ATOM 1690 C CA . ALA A 1 211 ? -11.602 10.018 39.539 1.00 76.19 211 ALA A CA 1
ATOM 1691 C C . ALA A 1 211 ? -12.258 9.613 40.869 1.00 76.19 211 ALA A C 1
ATOM 1693 O O . ALA A 1 211 ? -12.751 10.485 41.576 1.00 76.19 211 ALA A O 1
ATOM 1694 N N . ASP A 1 212 ? -12.223 8.336 41.247 1.00 78.25 212 ASP A N 1
ATOM 1695 C CA . ASP A 1 212 ? -12.757 7.842 42.518 1.00 78.25 212 ASP A CA 1
ATOM 1696 C C . ASP A 1 212 ? -11.952 8.361 43.714 1.00 78.25 212 ASP A C 1
ATOM 1698 O O . ASP A 1 212 ? -12.534 8.803 44.707 1.00 78.25 212 ASP A O 1
ATOM 1702 N N . ILE A 1 213 ? -10.618 8.398 43.603 1.00 77.19 213 ILE A N 1
ATOM 1703 C CA . ILE A 1 213 ? -9.739 9.006 44.614 1.00 77.19 213 ILE A CA 1
ATOM 1704 C C . ILE A 1 213 ? -10.083 10.492 44.791 1.00 77.19 213 ILE A C 1
ATOM 1706 O O . ILE A 1 213 ? -10.191 10.971 45.921 1.00 77.19 213 ILE A O 1
ATOM 1710 N N . LEU A 1 214 ? -10.291 11.216 43.686 1.00 78.38 214 LEU A N 1
ATOM 1711 C CA . LEU A 1 214 ? -10.671 12.630 43.710 1.00 78.38 214 LEU A CA 1
ATOM 1712 C C . LEU A 1 214 ? -12.098 12.844 44.236 1.00 78.38 214 LEU A C 1
ATOM 1714 O O . LEU A 1 214 ? -12.328 13.788 44.986 1.00 78.38 214 LEU A O 1
ATOM 1718 N N . ARG A 1 215 ? -13.058 11.970 43.909 1.00 74.94 215 ARG A N 1
ATOM 1719 C CA . ARG A 1 215 ? -14.425 12.024 44.460 1.00 74.94 215 ARG A CA 1
ATOM 1720 C C . ARG A 1 215 ? -14.449 11.753 45.958 1.00 74.94 215 ARG A C 1
ATOM 1722 O O . ARG A 1 215 ? -15.226 12.387 46.660 1.00 74.94 215 ARG A O 1
ATOM 1729 N N . GLY A 1 216 ? -13.585 10.868 46.457 1.00 69.88 216 GLY A N 1
ATOM 1730 C CA . GLY A 1 216 ? -13.494 10.546 47.884 1.00 69.88 216 GLY A CA 1
ATOM 1731 C C . GLY A 1 216 ? -13.143 11.742 48.778 1.00 69.88 216 GLY A C 1
ATOM 1732 O O . GLY A 1 216 ? -13.471 11.733 49.962 1.00 69.88 216 GLY A O 1
ATOM 1733 N N . ILE A 1 217 ? -12.517 12.780 48.217 1.00 69.00 217 ILE A N 1
ATOM 1734 C CA . ILE A 1 217 ? -12.209 14.042 48.910 1.00 69.00 217 ILE A CA 1
ATOM 1735 C C . ILE A 1 217 ? -13.066 15.218 48.432 1.00 69.00 217 ILE A C 1
ATOM 1737 O O . ILE A 1 217 ? -12.935 16.328 48.951 1.00 69.00 217 ILE A O 1
ATOM 1741 N N . TYR A 1 218 ? -13.928 15.006 47.437 1.00 66.50 218 TYR A N 1
ATOM 1742 C CA . TYR A 1 218 ? -14.822 16.040 46.946 1.00 66.50 218 TYR A CA 1
ATOM 1743 C C . TYR A 1 218 ? -15.936 16.263 47.972 1.00 66.50 218 TYR A C 1
ATOM 1745 O O . TYR A 1 218 ? -17.006 15.663 47.922 1.00 66.50 218 TYR A O 1
ATOM 1753 N N . SER A 1 219 ? -15.663 17.126 48.947 1.00 58.94 219 SER A N 1
ATOM 1754 C CA . SER A 1 219 ? -16.699 17.744 49.763 1.00 58.94 219 SER A CA 1
ATOM 1755 C C . SER A 1 219 ? -17.315 18.909 48.997 1.00 58.94 219 SER A C 1
ATOM 1757 O O . SER A 1 219 ? -16.618 19.583 48.244 1.00 58.94 219 SER A O 1
ATOM 1759 N N . THR A 1 220 ? -18.582 19.224 49.258 1.00 59.41 220 THR A N 1
ATOM 1760 C CA . THR A 1 220 ? -19.305 20.391 48.714 1.00 59.41 220 THR A CA 1
ATOM 1761 C C . THR A 1 220 ? -18.610 21.747 48.975 1.00 59.41 220 THR A C 1
ATOM 1763 O O . THR A 1 220 ? -19.043 22.770 48.455 1.00 59.41 220 THR A O 1
ATOM 1766 N N . ASP A 1 221 ? -17.532 21.760 49.768 1.00 67.06 221 ASP A N 1
ATOM 1767 C CA . ASP A 1 221 ? -16.658 22.893 50.061 1.00 67.06 221 ASP A CA 1
ATOM 1768 C C . ASP A 1 221 ? -15.369 22.859 49.208 1.00 67.06 221 ASP A C 1
ATOM 1770 O O . ASP A 1 221 ? -14.485 22.014 49.394 1.00 67.06 221 ASP A O 1
ATOM 1774 N N . GLN A 1 222 ? -15.249 23.821 48.288 1.00 66.56 222 GLN A N 1
ATOM 1775 C CA . GLN A 1 222 ? -14.102 23.981 47.384 1.00 66.56 222 GLN A CA 1
ATOM 1776 C C . GLN A 1 222 ? -12.784 24.275 48.119 1.00 66.56 222 GLN A C 1
ATOM 1778 O O . GLN A 1 222 ? -11.710 23.908 47.637 1.00 66.56 222 GLN A O 1
ATOM 1783 N N . THR A 1 223 ? -12.844 24.920 49.288 1.00 70.44 223 THR A N 1
ATOM 1784 C CA . THR A 1 223 ? -11.643 25.314 50.043 1.00 70.44 223 THR A CA 1
ATOM 1785 C C . THR A 1 223 ? -10.975 24.114 50.708 1.00 70.44 223 THR A C 1
ATOM 1787 O O . THR A 1 223 ? -9.747 24.017 50.755 1.00 70.44 223 THR A O 1
ATOM 1790 N N . ARG A 1 224 ? -11.784 23.147 51.148 1.00 67.19 224 ARG A N 1
ATOM 1791 C CA . ARG A 1 224 ? -11.325 21.879 51.713 1.00 67.19 224 ARG A CA 1
ATOM 1792 C C . ARG A 1 224 ? -10.714 20.970 50.648 1.00 67.19 224 ARG A C 1
ATOM 1794 O O . ARG A 1 224 ? -9.638 20.423 50.867 1.00 67.19 224 ARG A O 1
ATOM 1801 N N . PHE A 1 225 ? -11.327 20.906 49.465 1.00 70.50 225 PHE A N 1
ATOM 1802 C CA . PHE A 1 225 ? -10.783 20.159 48.328 1.00 70.50 225 PHE A CA 1
ATOM 1803 C C . PHE A 1 225 ? -9.373 20.636 47.939 1.00 70.50 225 PHE A C 1
ATOM 1805 O O . PHE A 1 225 ? -8.456 19.826 47.814 1.00 70.50 225 PHE A O 1
ATOM 1812 N N . ALA A 1 226 ? -9.167 21.954 47.817 1.00 70.88 226 ALA A N 1
ATOM 1813 C CA . ALA A 1 226 ? -7.860 22.521 47.478 1.00 70.88 226 ALA A CA 1
ATOM 1814 C C . ALA A 1 226 ? -6.782 22.236 48.542 1.00 70.88 226 ALA A C 1
ATOM 1816 O O . ALA A 1 226 ? -5.607 22.081 48.210 1.00 70.88 226 ALA A O 1
ATOM 1817 N N . LYS A 1 227 ? -7.179 22.145 49.817 1.00 74.81 227 LYS A N 1
ATOM 1818 C CA . LYS A 1 227 ? -6.280 21.864 50.942 1.00 74.81 227 LYS A CA 1
ATOM 1819 C C . LYS A 1 227 ? -5.865 20.391 51.023 1.00 74.81 227 LYS A C 1
ATOM 1821 O O . LYS A 1 227 ? -4.730 20.110 51.400 1.00 74.81 227 LYS A O 1
ATOM 1826 N N . ASP A 1 228 ? -6.754 19.477 50.643 1.00 75.88 228 ASP A N 1
ATOM 1827 C CA . ASP A 1 228 ? -6.528 18.030 50.735 1.00 75.88 228 ASP A CA 1
ATOM 1828 C C . ASP A 1 228 ? -5.839 17.454 49.475 1.00 75.88 228 ASP A C 1
ATOM 1830 O O . ASP A 1 228 ? -5.223 16.386 49.528 1.00 75.88 228 ASP A O 1
ATOM 1834 N N . LEU A 1 229 ? -5.860 18.190 48.354 1.00 71.62 229 LEU A N 1
ATOM 1835 C CA . LEU A 1 229 ? -5.278 17.788 47.067 1.00 71.62 229 LEU A CA 1
ATOM 1836 C C . LEU A 1 229 ? -3.762 17.472 47.112 1.00 71.62 229 LEU A C 1
ATOM 1838 O O . LEU A 1 229 ? -3.370 16.440 46.558 1.00 71.62 229 LEU A O 1
ATOM 1842 N N . PRO A 1 230 ? -2.888 18.253 47.788 1.00 77.81 230 PRO A N 1
ATOM 1843 C CA . PRO A 1 230 ? -1.461 17.924 47.889 1.00 77.81 230 PRO A CA 1
ATOM 1844 C C . PRO A 1 230 ? -1.191 16.579 48.582 1.00 77.81 230 PRO A C 1
ATOM 1846 O O . PRO A 1 230 ? -0.233 15.888 48.239 1.00 77.81 230 PRO A O 1
ATOM 1849 N N . GLY A 1 231 ? -2.060 16.164 49.513 1.00 74.56 231 GLY A N 1
ATOM 1850 C CA . GLY A 1 231 ? -1.964 14.873 50.204 1.00 74.56 231 GLY A CA 1
ATOM 1851 C C . GLY A 1 231 ? -2.276 13.661 49.316 1.00 74.56 231 GLY A C 1
ATOM 1852 O O . GLY A 1 231 ? -1.953 12.530 49.684 1.00 74.56 231 GLY A O 1
ATOM 1853 N N . LEU A 1 232 ? -2.870 13.876 48.136 1.00 75.00 232 LEU A N 1
ATOM 1854 C CA . LEU A 1 232 ? -3.155 12.827 47.155 1.00 75.00 232 LEU A CA 1
ATOM 1855 C C . LEU A 1 232 ? -2.035 12.608 46.141 1.00 75.00 232 LEU A C 1
ATOM 1857 O O . LEU A 1 232 ? -2.002 11.549 45.516 1.00 75.00 232 LEU A O 1
ATOM 1861 N N . ALA A 1 233 ? -1.105 13.556 45.993 1.00 73.31 233 ALA A N 1
ATOM 1862 C CA . ALA A 1 233 ? 0.015 13.452 45.060 1.00 73.31 233 ALA A CA 1
ATOM 1863 C C . ALA A 1 233 ? 0.752 12.091 45.116 1.00 73.31 233 ALA A C 1
ATOM 1865 O O . ALA A 1 233 ? 0.909 11.489 44.055 1.00 73.31 233 ALA A O 1
ATOM 1866 N N . PRO A 1 234 ? 1.119 11.529 46.291 1.00 79.56 234 PRO A N 1
ATOM 1867 C CA . PRO A 1 234 ? 1.778 10.218 46.351 1.00 79.56 234 PRO A CA 1
ATOM 1868 C C . PRO A 1 234 ? 0.873 9.030 45.981 1.00 79.56 234 PRO A C 1
ATOM 1870 O O . PRO A 1 234 ? 1.381 7.959 45.665 1.00 79.56 234 PRO A O 1
ATOM 1873 N N . LYS A 1 235 ? -0.458 9.190 46.019 1.00 77.25 235 LYS A N 1
ATOM 1874 C CA . LYS A 1 235 ? -1.421 8.161 45.584 1.00 77.25 235 LYS A CA 1
ATOM 1875 C C . LYS A 1 235 ? -1.699 8.224 44.081 1.00 77.25 235 LYS A C 1
ATOM 1877 O O . LYS A 1 235 ? -1.977 7.198 43.473 1.00 77.25 235 LYS A O 1
ATOM 1882 N N . LEU A 1 236 ? -1.641 9.422 43.496 1.00 78.25 236 LEU A N 1
ATOM 1883 C CA . LEU A 1 236 ? -1.932 9.664 42.082 1.00 78.25 236 LEU A CA 1
ATOM 1884 C C . LEU A 1 236 ? -0.703 9.496 41.188 1.00 78.25 236 LEU A C 1
ATOM 1886 O O . LEU A 1 236 ? -0.843 9.030 40.062 1.00 78.25 236 LEU A O 1
ATOM 1890 N N . SER A 1 237 ? 0.493 9.846 41.674 1.00 75.94 237 SER A N 1
ATOM 1891 C CA . SER A 1 237 ? 1.721 9.788 40.877 1.00 75.94 237 SER A CA 1
ATOM 1892 C C . SER A 1 237 ? 2.010 8.423 40.234 1.00 75.94 237 SER A C 1
ATOM 1894 O O . SER A 1 237 ? 2.324 8.437 39.042 1.00 75.94 237 SER A O 1
ATOM 1896 N N . PRO A 1 238 ? 1.872 7.255 40.904 1.00 77.31 238 PRO A N 1
ATOM 1897 C CA . PRO A 1 238 ? 2.128 5.977 40.239 1.00 77.31 238 PRO A CA 1
ATOM 1898 C C . PRO A 1 238 ? 1.092 5.689 39.145 1.00 77.31 238 PRO A C 1
ATOM 1900 O O . PRO A 1 238 ? 1.463 5.276 38.054 1.00 77.31 238 PRO A O 1
ATOM 1903 N N . ILE A 1 239 ? -0.185 6.006 39.390 1.00 77.06 239 ILE A N 1
ATOM 1904 C CA . ILE A 1 239 ? -1.280 5.778 38.436 1.00 77.06 239 ILE A CA 1
ATOM 1905 C C . ILE A 1 239 ? -1.113 6.663 37.194 1.00 77.06 239 ILE A C 1
ATOM 1907 O O . ILE A 1 239 ? -1.256 6.194 36.073 1.00 77.06 239 ILE A O 1
ATOM 1911 N N . ILE A 1 240 ? -0.773 7.943 37.380 1.00 75.81 240 ILE A N 1
ATOM 1912 C CA . ILE A 1 240 ? -0.553 8.884 36.271 1.00 75.81 240 ILE A CA 1
ATOM 1913 C C . ILE A 1 240 ? 0.682 8.485 35.457 1.00 75.81 240 ILE A C 1
ATOM 1915 O O . ILE A 1 240 ? 0.660 8.600 34.236 1.00 75.81 240 ILE A O 1
ATOM 1919 N N . SER A 1 241 ? 1.733 7.992 36.116 1.00 74.75 241 SER A N 1
ATOM 1920 C CA . SER A 1 241 ? 2.953 7.540 35.435 1.00 74.75 241 SER A CA 1
ATOM 1921 C C . SER A 1 241 ? 2.702 6.286 34.591 1.00 74.75 241 SER A C 1
ATOM 1923 O O . SER A 1 241 ? 3.257 6.163 33.507 1.00 74.75 241 SER A O 1
ATOM 1925 N N . GLU A 1 242 ? 1.836 5.375 35.049 1.00 70.75 242 GLU A N 1
ATOM 1926 C CA . GLU A 1 242 ? 1.394 4.207 34.268 1.00 70.75 242 GLU A CA 1
ATOM 1927 C C . GLU A 1 242 ? 0.528 4.584 33.055 1.00 70.75 242 GLU A C 1
ATOM 1929 O O . GLU A 1 242 ? 0.501 3.852 32.070 1.00 70.75 242 GLU A O 1
ATOM 1934 N N . MET A 1 243 ? -0.158 5.729 33.109 1.00 71.12 243 MET A N 1
ATOM 1935 C CA . MET A 1 243 ? -0.991 6.240 32.016 1.00 71.12 243 MET A CA 1
ATOM 1936 C C . MET A 1 243 ? -0.201 7.009 30.943 1.00 71.12 243 MET A C 1
ATOM 1938 O O . MET A 1 243 ? -0.798 7.417 29.943 1.00 71.12 243 MET A O 1
ATOM 1942 N N . ASP A 1 244 ? 1.097 7.257 31.147 1.00 70.00 244 ASP A N 1
ATOM 1943 C CA . ASP A 1 244 ? 1.930 8.000 30.199 1.00 70.00 244 ASP A CA 1
ATOM 1944 C C . ASP A 1 244 ? 2.285 7.111 28.997 1.00 70.00 244 ASP A C 1
ATOM 1946 O O . ASP A 1 244 ? 3.251 6.343 28.996 1.00 70.00 244 ASP A O 1
ATOM 1950 N N . GLU A 1 245 ? 1.439 7.155 27.967 1.00 68.88 245 GLU A N 1
ATOM 1951 C CA . GLU A 1 245 ? 1.656 6.399 26.740 1.00 68.88 245 GLU A CA 1
ATOM 1952 C C . GLU A 1 245 ? 2.659 7.093 25.815 1.00 68.88 245 GLU A C 1
ATOM 1954 O O . GLU A 1 245 ? 2.567 8.287 25.518 1.00 68.88 245 GLU A O 1
ATOM 1959 N N . SER A 1 246 ? 3.575 6.303 25.246 1.00 72.69 246 SER A N 1
ATOM 1960 C CA . SER A 1 246 ? 4.494 6.818 24.233 1.00 72.69 246 SER A CA 1
ATOM 1961 C C . SER A 1 246 ? 3.737 7.322 22.986 1.00 72.69 246 SER A C 1
ATOM 1963 O O . SER A 1 246 ? 2.713 6.744 22.599 1.00 72.69 246 SER A O 1
ATOM 1965 N N . PRO A 1 247 ? 4.270 8.323 22.258 1.00 72.12 247 PRO A N 1
ATOM 1966 C CA . PRO A 1 247 ? 3.677 8.781 21.000 1.00 72.12 247 PRO A CA 1
ATOM 1967 C C . PRO A 1 247 ? 3.510 7.670 19.948 1.00 72.12 247 PRO A C 1
ATOM 1969 O O . PRO A 1 247 ? 2.597 7.724 19.123 1.00 72.12 247 PRO A O 1
ATOM 1972 N N . ALA A 1 248 ? 4.381 6.654 19.971 1.00 66.62 248 ALA A N 1
ATOM 1973 C CA . ALA A 1 248 ? 4.285 5.500 19.081 1.00 66.62 248 ALA A CA 1
ATOM 1974 C C . ALA A 1 248 ? 3.043 4.649 19.395 1.00 66.62 248 ALA A C 1
ATOM 1976 O O . ALA A 1 248 ? 2.280 4.331 18.483 1.00 66.62 248 ALA A O 1
ATOM 1977 N N . THR A 1 249 ? 2.798 4.369 20.679 1.00 74.19 249 THR A N 1
ATOM 1978 C CA . THR A 1 249 ? 1.628 3.621 21.171 1.00 74.19 249 THR A CA 1
ATOM 1979 C C . THR A 1 249 ? 0.322 4.328 20.804 1.00 74.19 249 THR A C 1
ATOM 1981 O O . THR A 1 249 ? -0.578 3.723 20.222 1.00 74.19 249 THR A O 1
ATOM 1984 N N . GLN A 1 250 ? 0.260 5.645 21.016 1.00 75.94 250 GLN A N 1
ATOM 1985 C CA . GLN A 1 250 ? -0.872 6.484 20.605 1.00 75.94 250 GLN A CA 1
ATOM 1986 C C . GLN A 1 250 ? -1.128 6.416 19.091 1.00 75.94 250 GLN A C 1
ATOM 1988 O O . GLN A 1 250 ? -2.274 6.349 18.636 1.00 75.94 250 GLN A O 1
ATOM 1993 N N . GLY A 1 251 ? -0.058 6.406 18.290 1.00 76.81 251 GLY A N 1
ATOM 1994 C CA . GLY A 1 251 ? -0.139 6.258 16.839 1.00 76.81 251 GLY A CA 1
ATOM 1995 C C . GLY A 1 251 ? -0.706 4.905 16.397 1.00 76.81 251 GLY A C 1
ATOM 1996 O O . GLY A 1 251 ? -1.480 4.849 15.437 1.00 76.81 251 GLY A O 1
ATOM 1997 N N . GLU A 1 252 ? -0.353 3.819 17.083 1.00 78.38 252 GLU A N 1
ATOM 1998 C CA . GLU A 1 252 ? -0.896 2.478 16.831 1.00 78.38 252 GLU A CA 1
ATOM 1999 C C . GLU A 1 252 ? -2.367 2.370 17.237 1.00 78.38 252 GLU A C 1
ATOM 2001 O O . GLU A 1 252 ? -3.193 1.922 16.435 1.00 78.38 252 GLU A O 1
ATOM 2006 N N . LEU A 1 253 ? -2.721 2.874 18.422 1.00 79.88 253 LEU A N 1
ATOM 2007 C CA . LEU A 1 253 ? -4.098 2.896 18.911 1.00 79.88 253 LEU A CA 1
ATOM 2008 C C . LEU A 1 253 ? -5.011 3.686 17.963 1.00 79.88 253 LEU A C 1
ATOM 2010 O O . LEU A 1 253 ? -6.085 3.218 17.582 1.00 79.88 253 LEU A O 1
ATOM 2014 N N . ARG A 1 254 ? -4.541 4.835 17.464 1.00 83.06 254 ARG A N 1
ATOM 2015 C CA . ARG A 1 254 ? -5.269 5.639 16.473 1.00 83.06 254 ARG A CA 1
ATOM 2016 C C . ARG A 1 254 ? -5.529 4.881 15.173 1.00 83.06 254 ARG A C 1
ATOM 2018 O O . ARG A 1 254 ? -6.621 4.988 14.607 1.00 83.06 254 ARG A O 1
ATOM 2025 N N . LYS A 1 255 ? -4.549 4.115 14.679 1.00 81.31 255 LYS A N 1
ATOM 2026 C CA . LYS A 1 255 ? -4.725 3.261 13.490 1.00 81.31 255 LYS A CA 1
ATOM 2027 C C . LYS A 1 255 ? -5.765 2.175 13.750 1.00 81.31 255 LYS A C 1
ATOM 2029 O O . LYS A 1 255 ? -6.622 1.957 12.896 1.00 81.31 255 LYS A O 1
ATOM 2034 N N . SER A 1 256 ? -5.723 1.553 14.927 1.00 83.31 256 SER A N 1
ATOM 2035 C CA . SER A 1 256 ? -6.678 0.527 15.350 1.00 83.31 256 SER A CA 1
ATOM 2036 C C . SER A 1 256 ? -8.114 1.069 15.439 1.00 83.31 256 SER A C 1
ATOM 2038 O O . SER A 1 256 ? -9.027 0.517 14.824 1.00 83.31 256 SER A O 1
ATOM 2040 N N . TYR A 1 257 ? -8.323 2.221 16.083 1.00 87.06 257 TYR A N 1
ATOM 2041 C CA . TYR A 1 257 ? -9.638 2.875 16.147 1.00 87.06 257 TYR A CA 1
ATOM 2042 C C . TYR A 1 257 ? -10.129 3.316 14.765 1.00 87.06 257 TYR A C 1
ATOM 2044 O O . TYR A 1 257 ? -11.296 3.121 14.420 1.00 87.06 257 TYR A O 1
ATOM 2052 N N . THR A 1 258 ? -9.233 3.833 13.920 1.00 85.50 258 THR A N 1
ATOM 2053 C CA . THR A 1 258 ? -9.567 4.173 12.528 1.00 85.50 258 THR A CA 1
ATOM 2054 C C . THR A 1 258 ? -10.023 2.940 11.750 1.00 85.50 258 THR A C 1
ATOM 2056 O O . THR A 1 258 ? -10.994 3.018 10.997 1.00 85.50 258 THR A O 1
ATOM 2059 N N . LEU A 1 259 ? -9.352 1.799 11.931 1.00 84.56 259 LEU A N 1
ATOM 2060 C CA . LEU A 1 259 ? -9.738 0.533 11.314 1.00 84.56 259 LEU A CA 1
ATOM 2061 C C . LEU A 1 259 ? -11.138 0.098 11.768 1.00 84.56 259 LEU A C 1
ATOM 2063 O O . LEU A 1 259 ? -11.972 -0.210 10.919 1.00 84.56 259 LEU A O 1
ATOM 2067 N N . ALA A 1 260 ? -11.420 0.139 13.073 1.00 86.44 260 ALA A N 1
ATOM 2068 C CA . ALA A 1 260 ? -12.735 -0.192 13.622 1.00 86.44 260 ALA A CA 1
ATOM 2069 C C . ALA A 1 260 ? -13.851 0.696 13.053 1.00 86.44 260 ALA A C 1
ATOM 2071 O O . ALA A 1 260 ? -14.877 0.190 12.595 1.00 86.44 260 ALA A O 1
ATOM 2072 N N . ARG A 1 261 ? -13.635 2.017 13.002 1.00 86.56 261 ARG A N 1
ATOM 2073 C CA . ARG A 1 261 ? -14.605 2.957 12.417 1.00 86.56 261 ARG A CA 1
ATOM 2074 C C . ARG A 1 261 ? -14.814 2.695 10.929 1.00 86.56 261 ARG A C 1
ATOM 2076 O O . ARG A 1 261 ? -15.953 2.645 10.480 1.00 86.56 261 ARG A O 1
ATOM 2083 N N . LYS A 1 262 ? -13.741 2.466 10.163 1.00 85.44 262 LYS A N 1
ATOM 2084 C CA . LYS A 1 262 ? -13.843 2.107 8.738 1.00 85.44 262 LYS A CA 1
ATOM 2085 C C . LYS A 1 262 ? -14.611 0.804 8.528 1.00 85.44 262 LYS A C 1
ATOM 2087 O O . LYS A 1 262 ? -15.371 0.706 7.569 1.00 85.44 262 LYS A O 1
ATOM 2092 N N . LEU A 1 263 ? -14.436 -0.174 9.412 1.00 86.62 263 LEU A N 1
ATOM 2093 C CA . LEU A 1 263 ? -15.171 -1.431 9.368 1.00 86.62 263 LEU A CA 1
ATOM 2094 C C . LEU A 1 263 ? -16.674 -1.187 9.574 1.00 86.62 263 LEU A C 1
ATOM 2096 O O . LEU A 1 263 ? -17.474 -1.646 8.764 1.00 86.62 263 LEU A O 1
ATOM 2100 N N . LEU A 1 264 ? -17.067 -0.412 10.585 1.00 88.75 264 LEU A N 1
ATOM 2101 C CA . LEU A 1 264 ? -18.480 -0.099 10.835 1.00 88.75 264 LEU A CA 1
ATOM 2102 C C . LEU A 1 264 ? -19.100 0.755 9.714 1.00 88.75 264 LEU A C 1
ATOM 2104 O O . LEU A 1 264 ? -20.174 0.440 9.209 1.00 88.75 264 LEU A O 1
ATOM 2108 N N . LEU A 1 265 ? -18.405 1.804 9.278 1.00 88.88 265 LEU A N 1
ATOM 2109 C CA . LEU A 1 265 ? -18.936 2.770 8.315 1.00 88.88 265 LEU A CA 1
ATOM 2110 C C . LEU A 1 265 ? -18.918 2.250 6.875 1.00 88.88 265 LEU A C 1
ATOM 2112 O O . LEU A 1 265 ? -19.913 2.349 6.170 1.00 88.88 265 LEU A O 1
ATOM 2116 N N . HIS A 1 266 ? -17.798 1.691 6.412 1.00 85.75 266 HIS A N 1
ATOM 2117 C CA . HIS A 1 266 ? -17.643 1.332 4.999 1.00 85.75 266 HIS A CA 1
ATOM 2118 C C . HIS A 1 266 ? -17.995 -0.123 4.709 1.00 85.75 266 HIS A C 1
ATOM 2120 O O . HIS A 1 266 ? -18.566 -0.414 3.661 1.00 85.75 266 HIS A O 1
ATOM 2126 N N . LEU A 1 267 ? -17.635 -1.045 5.606 1.00 83.25 267 LEU A N 1
ATOM 2127 C CA . LEU A 1 267 ? -17.838 -2.473 5.365 1.00 83.25 267 LEU A CA 1
ATOM 2128 C C . LEU A 1 267 ? -19.223 -2.915 5.831 1.00 83.25 267 LEU A C 1
ATOM 2130 O O . LEU A 1 267 ? -19.989 -3.456 5.038 1.00 83.25 267 LEU A O 1
ATOM 2134 N N . ALA A 1 268 ? -19.565 -2.634 7.088 1.00 85.38 268 ALA A N 1
ATOM 2135 C CA . ALA A 1 268 ? -20.893 -2.907 7.627 1.00 85.38 268 ALA A CA 1
ATOM 2136 C C . ALA A 1 268 ? -21.950 -1.931 7.087 1.00 85.38 268 ALA A C 1
ATOM 2138 O O . ALA A 1 268 ? -23.134 -2.247 7.126 1.00 85.38 268 ALA A O 1
ATOM 2139 N N . ASN A 1 269 ? -21.534 -0.794 6.513 1.00 89.88 269 ASN A N 1
ATOM 2140 C CA . ASN A 1 269 ? -22.439 0.213 5.958 1.00 89.88 269 ASN A CA 1
ATOM 2141 C C . ASN A 1 269 ? -23.445 0.707 7.013 1.00 89.88 269 ASN A C 1
ATOM 2143 O O . ASN A 1 269 ? -24.652 0.763 6.761 1.00 89.88 269 ASN A O 1
ATOM 2147 N N . VAL A 1 270 ? -22.942 0.989 8.216 1.00 89.38 270 VAL A N 1
ATOM 2148 C CA . VAL A 1 270 ? -23.716 1.613 9.288 1.00 89.38 270 VAL A CA 1
ATOM 2149 C C . VAL A 1 270 ? -23.704 3.120 9.078 1.00 89.38 270 VAL A C 1
ATOM 2151 O O . VAL A 1 270 ? -22.647 3.711 8.859 1.00 89.38 270 VAL A O 1
ATOM 2154 N N . GLU A 1 271 ? -24.883 3.727 9.162 1.00 90.81 271 GLU A N 1
ATOM 2155 C CA . GLU A 1 271 ? -25.047 5.171 9.028 1.00 90.81 271 GLU A CA 1
ATOM 2156 C C . GLU A 1 271 ? -24.284 5.909 10.150 1.00 90.81 271 GLU A C 1
ATOM 2158 O O . GLU A 1 271 ? -24.409 5.509 11.316 1.00 90.81 271 GLU A O 1
ATOM 2163 N N . PRO A 1 272 ? -23.502 6.964 9.851 1.00 89.69 272 PRO A N 1
ATOM 2164 C CA . PRO A 1 272 ? -22.727 7.686 10.860 1.00 89.69 272 PRO A CA 1
ATOM 2165 C C . PRO A 1 272 ? -23.571 8.175 12.041 1.00 89.69 272 PRO A C 1
ATOM 2167 O O . PRO A 1 272 ? -23.182 7.986 13.193 1.00 89.69 272 PRO A O 1
ATOM 2170 N N . GLU A 1 273 ? -24.754 8.727 11.773 1.00 90.31 273 GLU A N 1
ATOM 2171 C CA . GLU A 1 273 ? -25.686 9.239 12.780 1.00 90.31 273 GLU A CA 1
ATOM 2172 C C . GLU A 1 273 ? -26.135 8.133 13.742 1.00 90.31 273 GLU A C 1
ATOM 2174 O O . GLU A 1 273 ? -26.246 8.365 14.943 1.00 90.31 273 GLU A O 1
ATOM 2179 N N . ARG A 1 274 ? -26.294 6.894 13.256 1.00 91.94 274 ARG A N 1
ATOM 2180 C CA . ARG A 1 274 ? -26.651 5.743 14.102 1.00 91.94 274 ARG A CA 1
ATOM 2181 C C . ARG A 1 274 ? -25.530 5.339 15.054 1.00 91.94 274 ARG A C 1
ATOM 2183 O O . ARG A 1 274 ? -25.814 4.831 16.136 1.00 91.94 274 ARG A O 1
ATOM 2190 N N . LEU A 1 275 ? -24.267 5.549 14.679 1.00 90.12 275 LEU A N 1
ATOM 2191 C CA . LEU A 1 275 ? -23.138 5.333 15.591 1.00 90.12 275 LEU A CA 1
ATOM 2192 C C . LEU A 1 275 ? -23.080 6.412 16.676 1.00 90.12 275 LEU A C 1
ATOM 2194 O O . LEU A 1 275 ? -22.750 6.099 17.820 1.00 90.12 275 LEU A O 1
ATOM 2198 N N . VAL A 1 276 ? -23.429 7.655 16.333 1.00 90.19 276 VAL A N 1
ATOM 2199 C CA . VAL A 1 276 ? -23.543 8.753 17.304 1.00 90.19 276 VAL A CA 1
ATOM 2200 C C . VAL A 1 276 ? -24.677 8.474 18.291 1.00 90.19 276 VAL A C 1
ATOM 2202 O O . VAL A 1 276 ? -24.443 8.528 19.496 1.00 90.19 276 VAL A O 1
ATOM 2205 N N . GLU A 1 277 ? -25.863 8.103 17.798 1.00 91.44 277 GLU A N 1
ATOM 2206 C CA . GLU A 1 277 ? -27.004 7.686 18.627 1.00 91.44 277 GLU A CA 1
ATOM 2207 C C . GLU A 1 277 ? -26.626 6.527 19.555 1.00 91.44 277 GLU A C 1
ATOM 2209 O O . GLU A 1 277 ? -26.895 6.579 20.751 1.00 91.44 277 GLU A O 1
ATOM 2214 N N . LEU A 1 278 ? -25.942 5.500 19.033 1.00 91.00 278 LEU A N 1
ATOM 2215 C CA . LEU A 1 278 ? -25.464 4.385 19.849 1.00 91.00 278 LEU A CA 1
ATOM 2216 C C . LEU A 1 278 ? -24.556 4.868 20.985 1.00 91.00 278 LEU A C 1
ATOM 2218 O O . LEU A 1 278 ? -24.735 4.439 22.120 1.00 91.00 278 LEU A O 1
ATOM 2222 N N . GLY A 1 279 ? -23.606 5.761 20.695 1.00 87.75 279 GLY A N 1
ATOM 2223 C CA . GLY A 1 279 ? -22.740 6.344 21.719 1.00 87.75 279 GLY A CA 1
ATOM 2224 C C . GLY A 1 279 ? -23.529 7.088 22.797 1.00 87.75 279 GLY A C 1
ATOM 2225 O O . GLY A 1 279 ? -23.300 6.869 23.982 1.00 87.75 279 GLY A O 1
ATOM 2226 N N . GLN A 1 280 ? -24.508 7.898 22.391 1.00 89.19 280 GLN A N 1
ATOM 2227 C CA . GLN A 1 280 ? -25.373 8.648 23.306 1.00 89.19 280 GLN A CA 1
ATOM 2228 C C . GLN A 1 280 ? -26.236 7.730 24.180 1.00 89.19 280 GLN A C 1
ATOM 2230 O O . GLN A 1 280 ? -26.339 7.960 25.382 1.00 89.19 280 GLN A O 1
ATOM 2235 N N . PHE A 1 281 ? -26.821 6.671 23.613 1.00 90.75 281 PHE A N 1
ATOM 2236 C CA . PHE A 1 281 ? -27.632 5.714 24.371 1.00 90.75 281 PHE A CA 1
ATOM 2237 C C . PHE A 1 281 ? -26.804 4.885 25.354 1.00 90.75 281 PHE A C 1
ATOM 2239 O O . PHE A 1 281 ? -27.295 4.569 26.438 1.00 90.75 281 PHE A O 1
ATOM 2246 N N . ILE A 1 282 ? -25.558 4.548 24.999 1.00 87.12 282 ILE A N 1
ATOM 2247 C CA . ILE A 1 282 ? -24.620 3.892 25.917 1.00 87.12 282 ILE A CA 1
ATOM 2248 C C . ILE A 1 282 ? -24.321 4.828 27.096 1.00 87.12 282 ILE A C 1
ATOM 2250 O O . ILE A 1 282 ? -24.507 4.427 28.243 1.00 87.12 282 ILE A O 1
ATOM 2254 N N . ASP A 1 283 ? -23.952 6.083 26.824 1.00 84.38 283 ASP A N 1
ATOM 2255 C CA . ASP A 1 283 ? -23.642 7.070 27.868 1.00 84.38 283 ASP A CA 1
ATOM 2256 C C . ASP A 1 283 ? -24.864 7.387 28.759 1.00 84.38 283 ASP A C 1
ATOM 2258 O O . ASP A 1 283 ? -24.716 7.636 29.957 1.00 84.38 283 ASP A O 1
ATOM 2262 N N . ALA A 1 284 ? -26.078 7.342 28.199 1.00 86.50 284 ALA A N 1
ATOM 2263 C CA . ALA A 1 284 ? -27.337 7.547 28.918 1.00 86.50 284 ALA A CA 1
ATOM 2264 C C . ALA A 1 284 ? -27.842 6.302 29.681 1.00 86.50 284 ALA A C 1
ATOM 2266 O O . ALA A 1 284 ? -28.786 6.407 30.466 1.00 86.50 284 ALA A O 1
ATOM 2267 N N . GLY A 1 285 ? -27.243 5.123 29.473 1.00 85.00 285 GLY A N 1
ATOM 2268 C CA . GLY A 1 285 ? -27.688 3.867 30.089 1.00 85.00 285 GLY A CA 1
ATOM 2269 C C . GLY A 1 285 ? -29.009 3.316 29.530 1.00 85.00 285 GLY A C 1
ATOM 2270 O O . GLY A 1 285 ? -29.697 2.539 30.199 1.00 85.00 285 GLY A O 1
ATOM 2271 N N . GLU A 1 286 ? -29.388 3.690 28.305 1.00 89.88 286 GLU A N 1
ATOM 2272 C CA . GLU A 1 286 ? -30.637 3.279 27.651 1.00 89.88 286 GLU A CA 1
ATOM 2273 C C . GLU A 1 286 ? -30.535 1.870 27.036 1.00 89.88 286 GLU A C 1
ATOM 2275 O O . GLU A 1 286 ? -30.574 1.670 25.819 1.00 89.88 286 GLU A O 1
ATOM 2280 N N . ASN A 1 287 ? -30.426 0.855 27.897 1.00 86.94 287 ASN A N 1
ATOM 2281 C CA . ASN A 1 287 ? -30.102 -0.529 27.520 1.00 86.94 287 ASN A CA 1
ATOM 2282 C C . ASN A 1 287 ? -30.989 -1.130 26.411 1.00 86.94 287 ASN A C 1
ATOM 2284 O O . ASN A 1 287 ? -30.510 -1.934 25.608 1.00 86.94 287 ASN A O 1
ATOM 2288 N N . GLY A 1 288 ? -32.270 -0.751 26.343 1.00 88.81 288 GLY A N 1
ATOM 2289 C CA . GLY A 1 288 ? -33.187 -1.210 25.295 1.00 88.81 288 GLY A CA 1
ATOM 2290 C C . GLY A 1 288 ? -32.794 -0.710 23.901 1.00 88.81 288 GLY A C 1
ATOM 2291 O O . GLY A 1 288 ? -32.671 -1.508 22.970 1.00 88.81 288 GLY A O 1
ATOM 2292 N N . HIS A 1 289 ? -32.530 0.594 23.768 1.00 90.38 289 HIS A N 1
ATOM 2293 C CA . HIS A 1 289 ? -32.093 1.202 22.509 1.00 90.38 289 HIS A CA 1
ATOM 2294 C C . HIS A 1 289 ? -30.694 0.729 22.108 1.00 90.38 289 HIS A C 1
ATOM 2296 O O . HIS A 1 289 ? -30.469 0.397 20.942 1.00 90.38 289 HIS A O 1
ATOM 2302 N N . VAL A 1 290 ? -29.789 0.596 23.084 1.00 91.25 290 VAL A N 1
ATOM 2303 C CA . VAL A 1 290 ? -28.448 0.037 22.870 1.00 91.25 290 VAL A CA 1
ATOM 2304 C C . VAL A 1 290 ? -28.528 -1.378 22.298 1.00 91.25 290 VAL A C 1
ATOM 2306 O O . VAL A 1 290 ? -27.905 -1.661 21.276 1.00 91.25 290 VAL A O 1
ATOM 2309 N N . THR A 1 291 ? -29.327 -2.259 22.908 1.00 92.62 291 THR A N 1
ATOM 2310 C CA . THR A 1 291 ? -29.456 -3.658 22.466 1.00 92.62 291 THR A CA 1
ATOM 2311 C C . THR A 1 291 ? -29.992 -3.740 21.036 1.00 92.62 291 THR A C 1
ATOM 2313 O O . THR A 1 291 ? -29.422 -4.452 20.209 1.00 92.62 291 THR A O 1
ATOM 2316 N N . ALA A 1 292 ? -31.026 -2.957 20.713 1.00 93.62 292 ALA A N 1
ATOM 2317 C CA . ALA A 1 292 ? -31.619 -2.934 19.377 1.00 93.62 292 ALA A CA 1
ATOM 2318 C C . ALA A 1 292 ? -30.635 -2.441 18.298 1.00 93.62 292 ALA A C 1
ATOM 2320 O O . ALA A 1 292 ? -30.542 -3.034 17.220 1.00 93.62 292 ALA A O 1
ATOM 2321 N N . LEU A 1 293 ? -29.871 -1.377 18.577 1.00 93.06 293 LEU A N 1
ATOM 2322 C CA . LEU A 1 293 ? -28.865 -0.870 17.639 1.00 93.06 293 LEU A CA 1
ATOM 2323 C C . LEU A 1 293 ? -27.694 -1.842 17.472 1.00 93.06 293 LEU A C 1
ATOM 2325 O O . LEU A 1 293 ? -27.273 -2.091 16.344 1.00 93.06 293 LEU A O 1
ATOM 2329 N N . VAL A 1 294 ? -27.196 -2.429 18.562 1.00 94.50 294 VAL A N 1
ATOM 2330 C CA . VAL A 1 294 ? -26.129 -3.441 18.521 1.00 94.50 294 VAL A CA 1
ATOM 2331 C C . VAL A 1 294 ? -26.553 -4.654 17.692 1.00 94.50 294 VAL A C 1
ATOM 2333 O O . VAL A 1 294 ? -25.780 -5.133 16.862 1.00 94.50 294 VAL A O 1
ATOM 2336 N N . GLU A 1 295 ? -27.783 -5.138 17.864 1.00 95.06 295 GLU A N 1
ATOM 2337 C CA . GLU A 1 295 ? -28.308 -6.252 17.074 1.00 95.06 295 GLU A CA 1
ATOM 2338 C C . GLU A 1 295 ? -28.412 -5.896 15.584 1.00 95.06 295 GLU A C 1
ATOM 2340 O O . GLU A 1 295 ? -27.954 -6.662 14.735 1.00 95.06 295 GLU A O 1
ATOM 2345 N N . SER A 1 296 ? -28.912 -4.702 15.261 1.00 95.00 296 SER A N 1
ATOM 2346 C CA . SER A 1 296 ? -28.977 -4.201 13.883 1.00 95.00 296 SER A CA 1
ATOM 2347 C C . SER A 1 296 ? -27.588 -4.088 13.232 1.00 95.00 296 SER A C 1
ATOM 2349 O O . SER A 1 296 ? -27.388 -4.524 12.094 1.00 95.00 296 SER A O 1
ATOM 2351 N N . ILE A 1 297 ? -26.588 -3.584 13.965 1.00 93.50 297 ILE A N 1
ATOM 2352 C CA . ILE A 1 297 ? -25.193 -3.523 13.498 1.00 93.50 297 ILE A CA 1
ATOM 2353 C C . ILE A 1 297 ? -24.639 -4.932 13.266 1.00 93.50 297 ILE A C 1
ATOM 2355 O O . ILE A 1 297 ? -24.007 -5.179 12.239 1.00 93.50 297 ILE A O 1
ATOM 2359 N N . ASN A 1 298 ? -24.899 -5.873 14.175 1.00 94.38 298 ASN A N 1
ATOM 2360 C CA . ASN A 1 298 ? -24.470 -7.263 14.025 1.00 94.38 298 ASN A CA 1
ATOM 2361 C C . ASN A 1 298 ? -25.089 -7.937 12.794 1.00 94.38 298 ASN A C 1
ATOM 2363 O O . ASN A 1 298 ? -24.382 -8.627 12.060 1.00 94.38 298 ASN A O 1
ATOM 2367 N N . GLN A 1 299 ? -26.369 -7.685 12.508 1.00 94.12 299 GLN A N 1
ATOM 2368 C CA . GLN A 1 299 ? -27.025 -8.174 11.291 1.00 94.12 299 GLN A CA 1
ATOM 2369 C C . GLN A 1 299 ? -26.389 -7.584 10.021 1.00 94.12 299 GLN A C 1
ATOM 2371 O O . GLN A 1 299 ? -26.190 -8.297 9.034 1.00 94.12 299 GLN A O 1
ATOM 2376 N N . GLN A 1 300 ? -26.029 -6.295 10.033 1.00 93.44 300 GLN A N 1
ATOM 2377 C CA . GLN A 1 300 ? -25.311 -5.665 8.920 1.00 93.44 300 GLN A CA 1
ATOM 2378 C C . GLN A 1 300 ? -23.911 -6.256 8.733 1.00 93.44 300 GLN A C 1
ATOM 2380 O O . GLN A 1 300 ? -23.539 -6.593 7.608 1.00 93.44 300 GLN A O 1
ATOM 2385 N N . LEU A 1 301 ? -23.155 -6.431 9.820 1.00 89.88 301 LEU A N 1
ATOM 2386 C CA . LEU A 1 301 ? -21.837 -7.066 9.800 1.00 89.88 301 LEU A CA 1
ATOM 2387 C C . LEU A 1 301 ? -21.912 -8.464 9.192 1.00 89.88 301 LEU A C 1
ATOM 2389 O O . LEU A 1 301 ? -21.186 -8.752 8.243 1.00 89.88 301 LEU A O 1
ATOM 2393 N N . GLU A 1 302 ? -22.827 -9.303 9.673 1.00 89.94 302 GLU A N 1
ATOM 2394 C CA . GLU A 1 302 ? -23.017 -10.664 9.172 1.00 89.94 302 GLU A CA 1
ATOM 2395 C C . GLU A 1 302 ? -23.378 -10.676 7.681 1.00 89.94 302 GLU A C 1
ATOM 2397 O O . GLU A 1 302 ? -22.753 -11.388 6.890 1.00 89.94 302 GLU A O 1
ATOM 2402 N N . LYS A 1 303 ? -24.320 -9.822 7.266 1.00 90.00 303 LYS A N 1
ATOM 2403 C CA . LYS A 1 303 ? -24.759 -9.714 5.869 1.00 90.00 303 LYS A CA 1
ATOM 2404 C C . LYS A 1 303 ? -23.648 -9.240 4.931 1.00 90.00 303 LYS A C 1
ATOM 2406 O O . LYS A 1 303 ? -23.557 -9.724 3.801 1.00 90.00 303 LYS A O 1
ATOM 2411 N N . ARG A 1 304 ? -22.843 -8.262 5.357 1.00 88.62 304 ARG A N 1
ATOM 2412 C CA . ARG A 1 304 ? -21.820 -7.617 4.518 1.00 88.62 304 ARG A CA 1
ATOM 2413 C C . ARG A 1 304 ? -20.519 -8.405 4.469 1.00 88.62 304 ARG A C 1
ATOM 2415 O O . ARG A 1 304 ? -19.942 -8.530 3.392 1.00 88.62 304 ARG A O 1
ATOM 2422 N N . LEU A 1 305 ? -20.084 -8.951 5.603 1.00 84.50 305 LEU A N 1
ATOM 2423 C CA . LEU A 1 305 ? -18.889 -9.790 5.682 1.00 84.50 305 LEU A CA 1
ATOM 2424 C C . LEU A 1 305 ? -19.137 -11.157 5.064 1.00 84.50 305 LEU A C 1
ATOM 2426 O O . LEU A 1 305 ? -18.314 -11.631 4.285 1.00 84.50 305 LEU A O 1
ATOM 2430 N N . ASN A 1 306 ? -20.281 -11.767 5.391 1.00 84.12 306 ASN A N 1
ATOM 2431 C CA . ASN A 1 306 ? -20.691 -13.074 4.895 1.00 84.12 306 ASN A CA 1
ATOM 2432 C C . ASN A 1 306 ? -19.538 -14.096 4.941 1.00 84.12 306 ASN A C 1
ATOM 2434 O O . ASN A 1 306 ? -19.234 -14.767 3.952 1.00 84.12 306 ASN A O 1
ATOM 2438 N N . PHE A 1 307 ? -18.871 -14.191 6.097 1.00 81.62 307 PHE A N 1
ATOM 2439 C CA . PHE A 1 307 ? -17.776 -15.138 6.315 1.00 81.62 307 PHE A CA 1
ATOM 2440 C C . PHE A 1 307 ? -18.098 -16.579 5.915 1.00 81.62 307 PHE A C 1
ATOM 2442 O O . PHE A 1 307 ? -17.225 -17.180 5.289 1.00 81.62 307 PHE A O 1
ATOM 2449 N N . PRO A 1 308 ? -19.317 -17.122 6.133 1.00 80.44 308 PRO A N 1
ATOM 2450 C CA . PRO A 1 308 ? -19.632 -18.490 5.718 1.00 80.44 308 PRO A CA 1
ATOM 2451 C C . PRO A 1 308 ? -19.392 -18.748 4.221 1.00 80.44 308 PRO A C 1
ATOM 2453 O O . PRO A 1 308 ? -19.139 -19.882 3.812 1.00 80.44 308 PRO A O 1
ATOM 2456 N N . LYS A 1 309 ? -19.450 -17.700 3.386 1.00 78.81 309 LYS A N 1
ATOM 2457 C CA . LYS A 1 309 ? -19.189 -17.781 1.945 1.00 78.81 309 LYS A CA 1
ATOM 2458 C C . LYS A 1 309 ? -17.699 -17.839 1.594 1.00 78.81 309 LYS A C 1
ATOM 2460 O O . LYS A 1 309 ? -17.350 -18.427 0.573 1.00 78.81 309 LYS A O 1
ATOM 2465 N N . TYR A 1 310 ? -16.836 -17.207 2.386 1.00 73.31 310 TYR A N 1
ATOM 2466 C CA . TYR A 1 310 ? -15.418 -17.010 2.052 1.00 73.31 310 TYR A CA 1
ATOM 2467 C C . TYR A 1 310 ? -14.467 -17.831 2.929 1.00 73.31 310 TYR A C 1
ATOM 2469 O O . TYR A 1 310 ? -13.351 -18.130 2.510 1.00 73.31 310 TYR A O 1
ATOM 2477 N N . TRP A 1 311 ? -14.903 -18.222 4.125 1.00 73.19 311 TRP A N 1
ATOM 2478 C CA . TRP A 1 311 ? -14.096 -18.902 5.128 1.00 73.19 311 TRP A CA 1
ATOM 2479 C C . TRP A 1 311 ? -14.611 -20.328 5.351 1.00 73.19 311 TRP A C 1
ATOM 2481 O O . TRP A 1 311 ? -15.455 -20.600 6.198 1.00 73.19 311 TRP A O 1
ATOM 2491 N N . VAL A 1 312 ? -14.107 -21.273 4.553 1.00 73.81 312 VAL A N 1
ATOM 2492 C CA . VAL A 1 312 ? -14.590 -22.669 4.568 1.00 73.81 312 VAL A CA 1
ATOM 2493 C C . VAL A 1 312 ? -14.193 -23.416 5.848 1.00 73.81 312 VAL A C 1
ATOM 2495 O O . VAL A 1 312 ? -14.872 -24.367 6.229 1.00 73.81 312 VAL A O 1
ATOM 2498 N N . GLN A 1 313 ? -13.110 -22.994 6.512 1.00 72.06 313 GLN A N 1
ATOM 2499 C CA . GLN A 1 313 ? -12.576 -23.656 7.711 1.00 72.06 313 GLN A CA 1
ATOM 2500 C C . GLN A 1 313 ? -13.489 -23.518 8.936 1.00 72.06 313 GLN A C 1
ATOM 2502 O O . GLN A 1 313 ? -13.507 -24.404 9.785 1.00 72.06 313 GLN A O 1
ATOM 2507 N N . ASP A 1 314 ? -14.246 -22.426 9.013 1.00 76.06 314 ASP A N 1
ATOM 2508 C CA . ASP A 1 314 ? -15.206 -22.157 10.078 1.00 76.06 314 ASP A CA 1
ATOM 2509 C C . ASP A 1 314 ? -16.395 -21.385 9.497 1.00 76.06 314 ASP A C 1
ATOM 2511 O O . ASP A 1 314 ? -16.336 -20.177 9.269 1.00 76.06 314 ASP A O 1
ATOM 2515 N N . ARG A 1 315 ? -17.475 -22.117 9.217 1.00 79.69 315 ARG A N 1
ATOM 2516 C CA . ARG A 1 315 ? -18.696 -21.546 8.641 1.00 79.69 315 ARG A CA 1
ATOM 2517 C C . ARG A 1 315 ? -19.521 -20.763 9.653 1.00 79.69 315 ARG A C 1
ATOM 2519 O O . ARG A 1 315 ? -20.382 -20.005 9.230 1.00 79.69 315 ARG A O 1
ATOM 2526 N N . ASP A 1 316 ? -19.261 -20.939 10.942 1.00 81.88 316 ASP A N 1
ATOM 2527 C CA . ASP A 1 316 ? -19.970 -20.254 12.021 1.00 81.88 316 ASP A CA 1
ATOM 2528 C C . ASP A 1 316 ? -19.183 -19.033 12.518 1.00 81.88 316 ASP A C 1
ATOM 2530 O O . ASP A 1 316 ? -19.620 -18.339 13.439 1.00 81.88 316 ASP A O 1
ATOM 2534 N N . PHE A 1 317 ? -18.038 -18.746 11.886 1.00 82.44 317 PHE A N 1
ATOM 2535 C CA . PHE A 1 317 ? -17.217 -17.590 12.195 1.00 82.44 317 PHE A CA 1
ATOM 2536 C C . PHE A 1 317 ? -17.998 -16.291 11.979 1.00 82.44 317 PHE A C 1
ATOM 2538 O O . PHE A 1 317 ? -18.435 -15.972 10.868 1.00 82.44 317 PHE A O 1
ATOM 2545 N N . GLN A 1 318 ? -18.134 -15.501 13.040 1.00 85.62 318 GLN A N 1
ATOM 2546 C CA . GLN A 1 318 ? -18.821 -14.215 13.008 1.00 85.62 318 GLN A CA 1
ATOM 2547 C C . GLN A 1 318 ? -18.011 -13.153 13.742 1.00 85.62 318 GLN A C 1
ATOM 2549 O O . GLN A 1 318 ? -17.583 -13.349 14.879 1.00 85.62 318 GLN A O 1
ATOM 2554 N N . LEU A 1 319 ? -17.877 -11.988 13.109 1.00 87.88 319 LEU A N 1
ATOM 2555 C CA . LEU A 1 319 ? -17.463 -10.765 13.784 1.00 87.88 319 LEU A CA 1
ATOM 2556 C C . LEU A 1 319 ? -18.711 -10.070 14.322 1.00 87.88 319 LEU A C 1
ATOM 2558 O O . LEU A 1 319 ? -19.623 -9.760 13.554 1.00 87.88 319 LEU A O 1
ATOM 2562 N N . ARG A 1 320 ? -18.736 -9.816 15.626 1.00 90.00 320 ARG A N 1
ATOM 2563 C CA . ARG A 1 320 ? -19.840 -9.162 16.322 1.00 90.00 320 ARG A CA 1
ATOM 2564 C C . ARG A 1 320 ? -19.344 -7.983 17.145 1.00 90.00 320 ARG A C 1
ATOM 2566 O O . ARG A 1 320 ? -18.169 -7.899 17.496 1.00 90.00 320 ARG A O 1
ATOM 2573 N N . VAL A 1 321 ? -20.260 -7.100 17.498 1.00 91.19 321 VAL A N 1
ATOM 2574 C CA . VAL A 1 321 ? -20.069 -6.037 18.476 1.00 91.19 321 VAL A CA 1
ATOM 2575 C C . VAL A 1 321 ? -21.007 -6.236 19.660 1.00 91.19 321 VAL A C 1
ATOM 2577 O O . VAL A 1 321 ? -22.113 -6.755 19.505 1.00 91.19 321 VAL A O 1
ATOM 2580 N N . THR A 1 322 ? -20.556 -5.825 20.839 1.00 90.94 322 THR A N 1
ATOM 2581 C CA . THR A 1 322 ? -21.347 -5.785 22.076 1.00 90.94 322 THR A CA 1
ATOM 2582 C C . THR A 1 322 ? -21.098 -4.455 22.773 1.00 90.94 322 THR A C 1
ATOM 2584 O O . THR A 1 322 ? -19.962 -3.990 22.805 1.00 90.94 322 THR A O 1
ATOM 2587 N N . ALA A 1 323 ? -22.138 -3.839 23.328 1.00 89.50 323 ALA A N 1
ATOM 2588 C CA . ALA A 1 323 ? -21.984 -2.645 24.153 1.00 89.50 323 ALA A CA 1
ATOM 2589 C C . ALA A 1 323 ? -21.683 -3.035 25.608 1.00 89.50 323 ALA A C 1
ATOM 2591 O O . ALA A 1 323 ? -22.365 -3.885 26.179 1.00 89.50 323 ALA A O 1
ATOM 2592 N N . LEU A 1 324 ? -20.659 -2.422 26.195 1.00 83.56 324 LEU A N 1
ATOM 2593 C CA . LEU A 1 324 ? -20.203 -2.657 27.563 1.00 83.56 324 LEU A CA 1
ATOM 2594 C C . LEU A 1 324 ? -19.881 -1.317 28.223 1.00 83.56 324 LEU A C 1
ATOM 2596 O O . LEU A 1 324 ? -18.882 -0.700 27.876 1.00 83.56 324 LEU A O 1
ATOM 2600 N N . GLU A 1 325 ? -20.689 -0.901 29.199 1.00 79.38 325 GLU A N 1
ATOM 2601 C CA . GLU A 1 325 ? -20.517 0.331 29.991 1.00 79.38 325 GLU A CA 1
ATOM 2602 C C . GLU A 1 325 ? -20.380 1.611 29.149 1.00 79.38 325 GLU A C 1
ATOM 2604 O O . GLU A 1 325 ? -21.365 2.301 28.951 1.00 79.38 325 GLU A O 1
ATOM 2609 N N . SER A 1 326 ? -19.175 1.922 28.663 1.00 79.38 326 SER A N 1
ATOM 2610 C CA . SER A 1 326 ? -18.828 3.105 27.851 1.00 79.38 326 SER A CA 1
ATOM 2611 C C . SER A 1 326 ? -18.078 2.729 26.564 1.00 79.38 326 SER A C 1
ATOM 2613 O O . SER A 1 326 ? -17.342 3.528 25.977 1.00 79.38 326 SER A O 1
ATOM 2615 N N . ASP A 1 327 ? -18.233 1.475 26.138 1.00 85.12 327 ASP A N 1
ATOM 2616 C CA . ASP A 1 327 ? -17.486 0.864 25.050 1.00 85.12 327 ASP A CA 1
ATOM 2617 C C . ASP A 1 327 ? -18.356 0.068 24.091 1.00 85.12 327 ASP A C 1
ATOM 2619 O O . ASP A 1 327 ? -19.293 -0.628 24.484 1.00 85.12 327 ASP A O 1
ATOM 2623 N N . LEU A 1 328 ? -17.943 0.077 22.827 1.00 88.69 328 LEU A N 1
ATOM 2624 C CA . LEU A 1 328 ? -18.333 -0.909 21.835 1.00 88.69 328 LEU A CA 1
ATOM 2625 C C . LEU A 1 328 ? -17.189 -1.911 21.645 1.00 88.69 328 LEU A C 1
ATOM 2627 O O . LEU A 1 328 ? -16.114 -1.578 21.149 1.00 88.69 328 LEU A O 1
ATOM 2631 N N . VAL A 1 329 ? -17.413 -3.153 22.050 1.00 89.12 329 VAL A N 1
ATOM 2632 C CA . VAL A 1 329 ? -16.407 -4.218 22.080 1.00 89.12 329 VAL A CA 1
ATOM 2633 C C . VAL A 1 329 ? -16.588 -5.138 20.885 1.00 89.12 329 VAL A C 1
ATOM 2635 O O . VAL A 1 329 ? -17.672 -5.683 20.676 1.00 89.12 329 VAL A O 1
ATOM 2638 N N . PHE A 1 330 ? -15.515 -5.344 20.119 1.00 86.69 330 PHE A N 1
ATOM 2639 C CA . PHE A 1 330 ? -15.499 -6.324 19.038 1.00 86.69 330 PHE A CA 1
ATOM 2640 C C . PHE A 1 330 ? -15.253 -7.724 19.597 1.00 86.69 330 PHE A C 1
ATOM 2642 O O . PHE A 1 330 ? -14.347 -7.956 20.399 1.00 86.69 330 PHE A O 1
ATOM 2649 N N . THR A 1 331 ? -16.060 -8.669 19.133 1.00 86.38 331 THR A N 1
ATOM 2650 C CA . THR A 1 331 ? -16.019 -10.068 19.546 1.00 86.38 331 THR A CA 1
ATOM 2651 C C . THR A 1 331 ? -16.024 -10.976 18.329 1.00 86.38 331 THR A C 1
ATOM 2653 O O . THR A 1 331 ? -16.623 -10.667 17.298 1.00 86.38 331 THR A O 1
ATOM 2656 N N . ILE A 1 332 ? -15.342 -12.104 18.451 1.00 84.62 332 ILE A N 1
ATOM 2657 C CA . ILE A 1 332 ? -15.384 -13.193 17.486 1.00 84.62 332 ILE A CA 1
ATOM 2658 C C . ILE A 1 332 ? -16.214 -14.307 18.098 1.00 84.62 332 ILE A C 1
ATOM 2660 O O . ILE A 1 332 ? -15.975 -14.695 19.241 1.00 84.62 332 ILE A O 1
ATOM 2664 N N . ARG A 1 333 ? -17.155 -14.836 17.323 1.00 84.69 333 ARG A N 1
ATOM 2665 C CA . ARG A 1 333 ? -17.827 -16.100 17.611 1.00 84.69 333 ARG A CA 1
ATOM 2666 C C . ARG A 1 333 ? -17.311 -17.155 16.644 1.00 84.69 333 ARG A C 1
ATOM 2668 O O . ARG A 1 333 ? -17.276 -16.891 15.446 1.00 84.69 333 ARG A O 1
ATOM 2675 N N . ASP A 1 334 ? -16.909 -18.306 17.165 1.00 81.88 334 ASP A N 1
ATOM 2676 C CA . ASP A 1 334 ? -16.436 -19.447 16.374 1.00 81.88 334 ASP A CA 1
ATOM 2677 C C . ASP A 1 334 ? -17.478 -20.584 16.326 1.00 81.88 334 ASP A C 1
ATOM 2679 O O . ASP A 1 334 ? -18.551 -20.497 16.937 1.00 81.88 334 ASP A O 1
ATOM 2683 N N . ARG A 1 335 ? -17.134 -21.692 15.655 1.00 78.00 335 ARG A N 1
ATOM 2684 C CA . ARG A 1 335 ? -17.945 -22.930 15.608 1.00 78.00 335 ARG A CA 1
ATOM 2685 C C . ARG A 1 335 ? -18.328 -23.540 16.954 1.00 78.00 335 ARG A C 1
ATOM 2687 O O . ARG A 1 335 ? -19.250 -24.348 17.014 1.00 78.00 335 ARG A O 1
ATOM 2694 N N . THR A 1 336 ? -17.616 -23.223 18.034 1.00 77.44 336 THR A N 1
ATOM 2695 C CA . THR A 1 336 ? -17.966 -23.727 19.372 1.00 77.44 336 THR A CA 1
ATOM 2696 C C . THR A 1 336 ? -19.107 -22.923 19.992 1.00 77.44 336 THR A C 1
ATOM 2698 O O . THR A 1 336 ? -19.658 -23.310 21.019 1.00 77.44 336 THR A O 1
ATOM 2701 N N . GLY A 1 337 ? -19.476 -21.802 19.365 1.00 74.69 337 GLY A N 1
ATOM 2702 C CA . GLY A 1 337 ? -20.441 -20.848 19.885 1.00 74.69 337 GLY A CA 1
ATOM 2703 C C . GLY A 1 337 ? -19.854 -19.920 20.945 1.00 74.69 337 GLY A C 1
ATOM 2704 O O . GLY A 1 337 ? -20.573 -19.033 21.409 1.00 74.69 337 GLY A O 1
ATOM 2705 N N . THR A 1 338 ? -18.576 -20.087 21.296 1.00 75.62 338 THR A N 1
ATOM 2706 C CA . THR A 1 338 ? -17.893 -19.254 22.284 1.00 75.62 338 THR A CA 1
ATOM 2707 C C . THR A 1 338 ? -17.585 -17.885 21.689 1.00 75.62 338 THR A C 1
ATOM 2709 O O . THR A 1 338 ? -17.218 -17.771 20.520 1.00 75.62 338 THR A O 1
ATOM 2712 N N . GLN A 1 339 ? -17.758 -16.837 22.497 1.00 77.56 339 GLN A N 1
ATOM 2713 C CA . GLN A 1 339 ? -17.419 -15.468 22.126 1.00 77.56 339 GLN A CA 1
ATOM 2714 C C . GLN A 1 339 ? -16.121 -15.048 22.805 1.00 77.56 339 GLN A C 1
ATOM 2716 O O . GLN A 1 339 ? -15.991 -15.170 24.021 1.00 77.56 339 GLN A O 1
ATOM 2721 N N . TYR A 1 340 ? -15.189 -14.522 22.018 1.00 77.00 340 TYR A N 1
ATOM 2722 C CA . TYR A 1 340 ? -13.896 -14.036 22.491 1.00 77.00 340 TYR A CA 1
ATOM 2723 C C . TYR A 1 340 ? -13.716 -12.575 22.102 1.00 77.00 340 TYR A C 1
ATOM 2725 O O . TYR A 1 340 ? -14.085 -12.173 20.996 1.00 77.00 340 TYR A O 1
ATOM 2733 N N . THR A 1 341 ? -13.114 -11.776 22.979 1.00 71.69 341 THR A N 1
ATOM 2734 C CA . THR A 1 341 ? -12.621 -10.446 22.599 1.00 71.69 341 THR A CA 1
ATOM 2735 C C . THR A 1 341 ? -11.307 -10.581 21.829 1.00 71.69 341 THR A C 1
ATOM 2737 O O . THR A 1 341 ? -10.580 -11.567 21.978 1.00 71.69 341 THR A O 1
ATOM 2740 N N . PHE A 1 342 ? -10.967 -9.584 21.009 1.00 66.56 342 PHE A N 1
ATOM 2741 C CA . PHE A 1 342 ? -9.697 -9.591 20.271 1.00 66.56 342 PHE A CA 1
ATOM 2742 C C . PHE A 1 342 ? -8.472 -9.634 21.199 1.00 66.56 342 PHE A C 1
ATOM 2744 O O . PHE A 1 342 ? -7.511 -10.340 20.895 1.00 66.56 342 PHE A O 1
ATOM 2751 N N . ASP A 1 343 ? -8.542 -8.986 22.365 1.00 61.09 343 ASP A N 1
ATOM 2752 C CA . ASP A 1 343 ? -7.476 -9.015 23.378 1.00 61.09 343 ASP A CA 1
ATOM 2753 C C . ASP A 1 343 ? -7.235 -10.431 23.939 1.00 61.09 343 ASP A C 1
ATOM 2755 O O . ASP A 1 343 ? -6.109 -10.791 24.289 1.00 61.09 343 ASP A O 1
ATOM 2759 N N . GLU A 1 344 ? -8.287 -11.253 24.026 1.00 49.09 344 GLU A N 1
ATOM 2760 C CA . GLU A 1 344 ? -8.202 -12.644 24.483 1.00 49.09 344 GLU A CA 1
ATOM 2761 C C . GLU A 1 344 ? -7.751 -13.582 23.351 1.00 49.09 344 GLU A C 1
ATOM 2763 O O . GLU A 1 344 ? -6.909 -14.461 23.564 1.00 49.09 344 GLU A O 1
ATOM 2768 N N . ALA A 1 345 ? -8.242 -13.354 22.128 1.00 46.72 345 ALA A N 1
ATOM 2769 C CA . ALA A 1 345 ? -7.881 -14.129 20.941 1.00 46.72 345 ALA A CA 1
ATOM 2770 C C . ALA A 1 345 ? -6.394 -13.978 20.568 1.00 46.72 345 ALA A C 1
ATOM 2772 O O . ALA A 1 345 ? -5.755 -14.968 20.200 1.00 46.72 345 ALA A O 1
ATOM 2773 N N . GLN A 1 346 ? -5.819 -12.780 20.741 1.00 44.97 346 GLN A N 1
ATOM 2774 C CA . GLN A 1 346 ? -4.386 -12.532 20.539 1.00 44.97 346 GLN A CA 1
ATOM 2775 C C . GLN A 1 346 ? -3.496 -13.285 21.540 1.00 44.97 346 GLN A C 1
ATOM 2777 O O . GLN A 1 346 ? -2.390 -13.688 21.187 1.00 44.97 346 GLN A O 1
ATOM 2782 N N . ARG A 1 347 ? -3.962 -13.515 22.778 1.00 34.22 347 ARG A N 1
ATOM 2783 C CA . ARG A 1 347 ? -3.198 -14.266 23.795 1.00 34.22 347 ARG A CA 1
ATOM 2784 C C . ARG A 1 347 ? -3.305 -15.776 23.630 1.00 34.22 347 ARG A C 1
ATOM 2786 O O . ARG A 1 347 ? -2.371 -16.488 23.985 1.00 34.22 347 ARG A O 1
ATOM 2793 N N . ARG A 1 348 ? -4.438 -16.274 23.128 1.00 30.86 348 ARG A N 1
ATOM 2794 C CA . ARG A 1 348 ? -4.671 -17.717 22.969 1.00 30.86 348 ARG A CA 1
ATOM 2795 C C . ARG A 1 348 ? -4.193 -18.279 21.639 1.00 30.86 348 ARG A C 1
ATOM 2797 O O . ARG A 1 348 ? -4.006 -19.489 21.548 1.00 30.86 348 ARG A O 1
ATOM 2804 N N . THR A 1 349 ? -3.953 -17.440 20.633 1.00 31.19 349 THR A N 1
ATOM 2805 C CA . THR A 1 349 ? -3.777 -17.943 19.272 1.00 31.19 349 THR A CA 1
ATOM 2806 C C . THR A 1 349 ? -2.894 -17.039 18.420 1.00 31.19 349 THR A C 1
ATOM 2808 O O . THR A 1 349 ? -3.264 -15.922 18.079 1.00 31.19 349 THR A O 1
ATOM 2811 N N . GLN A 1 350 ? -1.763 -17.591 17.964 1.00 28.20 350 GLN A N 1
ATOM 2812 C CA . GLN A 1 350 ? -1.063 -17.179 16.739 1.00 28.20 350 GLN A CA 1
ATOM 2813 C C . GLN A 1 350 ? -1.933 -17.488 15.497 1.00 28.20 350 GLN A C 1
ATOM 2815 O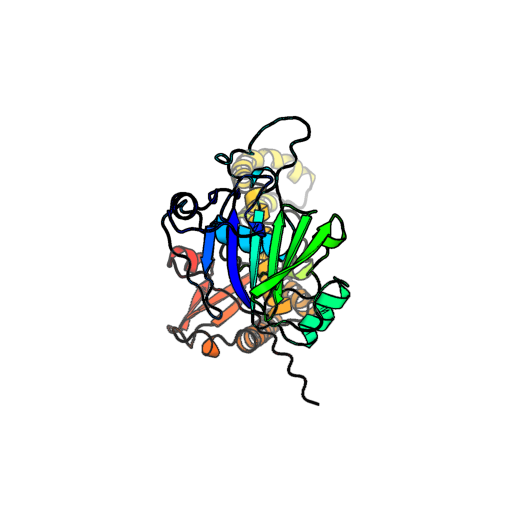 O . GLN A 1 350 ? -1.483 -18.134 14.551 1.00 28.20 350 GLN A O 1
ATOM 2820 N N . ILE A 1 351 ? -3.212 -17.099 15.501 1.00 30.53 351 ILE A N 1
ATOM 2821 C CA . ILE A 1 351 ? -4.095 -17.272 14.348 1.00 30.53 351 ILE A CA 1
ATOM 2822 C C . ILE A 1 351 ? -3.971 -16.033 13.475 1.00 30.53 351 ILE A C 1
ATOM 2824 O O . ILE A 1 351 ? -4.378 -14.939 13.850 1.00 30.53 351 ILE A O 1
ATOM 2828 N N . LEU A 1 352 ? -3.334 -16.285 12.331 1.00 26.75 352 LEU A N 1
ATOM 2829 C CA . LEU A 1 352 ? -3.528 -15.711 11.001 1.00 26.75 352 LEU A CA 1
ATOM 2830 C C . LEU A 1 352 ? -4.168 -14.312 10.933 1.00 26.75 352 LEU A C 1
ATOM 2832 O O . LEU A 1 352 ? -5.313 -14.136 11.347 1.00 26.75 352 LEU A O 1
ATOM 2836 N N . PRO A 1 353 ? -3.503 -13.338 10.287 1.00 29.91 353 PRO A N 1
ATOM 2837 C CA . PRO A 1 353 ? -4.122 -12.051 10.029 1.00 29.91 353 PRO A CA 1
ATOM 2838 C C . PRO A 1 353 ? -5.391 -12.241 9.191 1.00 29.91 353 PRO A C 1
ATOM 2840 O O . PRO A 1 353 ? -5.339 -12.742 8.067 1.00 29.91 353 PRO A O 1
ATOM 2843 N N . LEU A 1 354 ? -6.537 -11.850 9.751 1.00 33.56 354 LEU A N 1
ATOM 2844 C CA . LEU A 1 354 ? -7.808 -11.760 9.039 1.00 33.56 354 LEU A CA 1
ATOM 2845 C C . LEU A 1 354 ? -7.677 -10.689 7.953 1.00 33.56 354 LEU A C 1
ATOM 2847 O O . LEU A 1 354 ? -7.698 -9.487 8.213 1.00 33.56 354 LEU A O 1
ATOM 2851 N N . VAL A 1 355 ? -7.491 -11.148 6.721 1.00 30.70 355 VAL A N 1
ATOM 2852 C CA . VAL A 1 355 ? -7.416 -10.315 5.526 1.00 30.70 355 VAL A CA 1
ATOM 2853 C C . VAL A 1 355 ? -8.830 -10.078 5.003 1.00 30.70 355 VAL A C 1
ATOM 2855 O O . VAL A 1 355 ? -9.470 -10.992 4.486 1.00 30.70 355 VAL A O 1
ATOM 2858 N N . PHE A 1 356 ? -9.320 -8.844 5.114 1.00 34.41 356 PHE A N 1
ATOM 2859 C CA . PHE A 1 356 ? -10.600 -8.435 4.537 1.00 34.41 356 PHE A CA 1
ATOM 2860 C C . PHE A 1 356 ? -10.430 -8.019 3.070 1.00 34.41 356 PHE A C 1
ATOM 2862 O O . PHE A 1 356 ? -9.644 -7.127 2.753 1.00 34.41 356 PHE A O 1
ATOM 2869 N N . HIS A 1 357 ? -11.208 -8.632 2.177 1.00 26.91 357 HIS A N 1
ATOM 2870 C CA . HIS A 1 357 ? -11.335 -8.240 0.773 1.00 26.91 357 HIS A CA 1
ATOM 2871 C C . HIS A 1 357 ? -12.637 -7.442 0.586 1.00 26.91 357 HIS A C 1
ATOM 2873 O O . HIS A 1 357 ? -13.715 -8.016 0.748 1.00 26.91 357 HIS A O 1
ATOM 2879 N N . PRO A 1 358 ? -12.608 -6.158 0.191 1.00 26.34 358 PRO A N 1
ATOM 2880 C CA . PRO A 1 358 ? -13.792 -5.504 -0.341 1.00 26.34 358 PRO A CA 1
ATOM 2881 C C . PRO A 1 358 ? -13.890 -5.836 -1.834 1.00 26.34 358 PRO A C 1
ATOM 2883 O O . PRO A 1 358 ? -13.312 -5.156 -2.677 1.00 26.34 358 PRO A O 1
ATOM 2886 N N . VAL A 1 359 ? -14.610 -6.903 -2.187 1.00 27.50 359 VAL A N 1
ATOM 2887 C CA . VAL A 1 359 ? -15.072 -7.097 -3.571 1.00 27.50 359 VAL A CA 1
ATOM 2888 C C . VAL A 1 359 ? -16.419 -6.393 -3.703 1.00 27.50 359 VAL A C 1
ATOM 2890 O O . VAL A 1 359 ? -17.480 -6.997 -3.549 1.00 27.50 359 VAL A O 1
ATOM 2893 N N . ALA A 1 360 ? -16.382 -5.087 -3.964 1.00 26.20 360 ALA A N 1
ATOM 2894 C CA . ALA A 1 360 ? -17.557 -4.347 -4.403 1.00 26.20 360 ALA A CA 1
ATOM 2895 C C . ALA A 1 360 ? -17.840 -4.701 -5.873 1.00 26.20 360 ALA A C 1
ATOM 2897 O O . ALA A 1 360 ? -17.379 -4.036 -6.795 1.00 26.20 360 ALA A O 1
ATOM 2898 N N . ASN A 1 361 ? -18.592 -5.779 -6.099 1.00 27.28 361 ASN A N 1
ATOM 2899 C CA . ASN A 1 361 ? -19.200 -6.057 -7.399 1.00 27.28 361 ASN A CA 1
ATOM 2900 C C . ASN A 1 361 ? -20.432 -5.156 -7.569 1.00 27.28 361 ASN A C 1
ATOM 2902 O O . ASN A 1 361 ? -21.553 -5.551 -7.251 1.00 27.28 361 ASN A O 1
ATOM 2906 N N . ALA A 1 362 ? -20.231 -3.948 -8.094 1.00 26.61 362 ALA A N 1
ATOM 2907 C CA . ALA A 1 362 ? -21.309 -3.165 -8.684 1.00 26.61 362 ALA A CA 1
ATOM 2908 C C . ALA A 1 362 ? -21.597 -3.708 -10.095 1.00 26.61 362 ALA A C 1
ATOM 2910 O O . ALA A 1 362 ? -21.114 -3.188 -11.094 1.00 26.61 362 ALA A O 1
ATOM 2911 N N . ARG A 1 363 ? -22.380 -4.790 -10.186 1.00 25.39 363 ARG A N 1
ATOM 2912 C CA . ARG A 1 363 ? -23.137 -5.091 -11.409 1.00 25.39 363 ARG A CA 1
ATOM 2913 C C . ARG A 1 363 ? -24.463 -4.348 -11.311 1.00 25.39 363 ARG A C 1
ATOM 2915 O O . ARG A 1 363 ? -25.416 -4.867 -10.736 1.00 25.39 363 ARG A O 1
ATOM 2922 N N . ALA A 1 364 ? -24.508 -3.135 -11.855 1.00 26.41 364 ALA A N 1
ATOM 2923 C CA . ALA A 1 364 ? -25.772 -2.504 -12.198 1.00 26.41 364 ALA A CA 1
ATOM 2924 C C . ALA A 1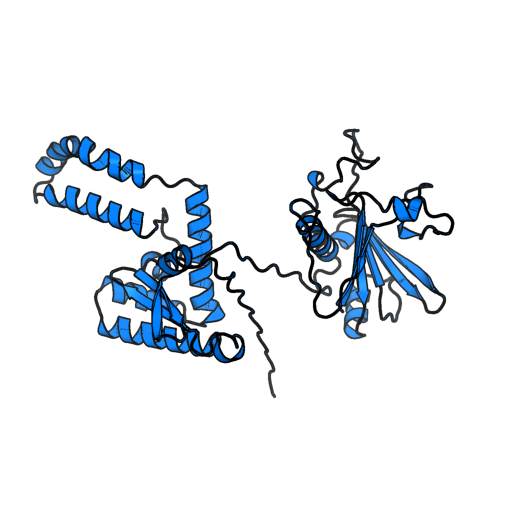 364 ? -26.402 -3.320 -13.335 1.00 26.41 364 ALA A C 1
ATOM 2926 O O . ALA A 1 364 ? -25.846 -3.422 -14.426 1.00 26.41 364 ALA A O 1
ATOM 2927 N N . ARG A 1 365 ? -27.526 -3.974 -13.038 1.00 24.50 365 ARG A N 1
ATOM 2928 C CA . ARG A 1 365 ? -28.490 -4.402 -14.048 1.00 24.50 365 ARG A CA 1
ATOM 2929 C C . ARG A 1 365 ? -29.459 -3.242 -14.259 1.00 24.50 365 ARG A C 1
ATOM 2931 O O . ARG A 1 365 ? -30.235 -2.951 -13.353 1.00 24.50 365 ARG A O 1
ATOM 2938 N N . SER A 1 366 ? -29.410 -2.651 -15.442 1.00 29.17 366 SER A N 1
ATOM 2939 C CA . SER A 1 366 ? -30.558 -2.146 -16.201 1.00 29.17 366 SER A CA 1
ATOM 2940 C C . SER A 1 366 ? -30.157 -2.154 -17.663 1.00 29.17 366 SER A C 1
ATOM 2942 O O . SER A 1 366 ? -29.163 -1.453 -17.962 1.00 29.17 366 SER A O 1
#

Radius of gyration: 28.44 Å; chains: 1; bounding box: 63×49×88 Å

pLDDT: mean 81.72, std 16.28, range [24.5, 98.12]

Sequence (366 aa):
MKINKVYARFYKSFNYDHHRKAHRDAEPRPWEMIGESWYPYIEVPIDARITTIVGANESGKSHLLGAISKAISGEDFKHQDLCRYCDFFNVERGNDFWPHLGIAWSDVTEDEVGKIRSEIAGAPESFQSFLMFRQGPDKLELYFSTSTGIFHREELLGAAARDFGKSVLPRVFTIQSNVALPGALPTSELISGQSGVLRDRQNRRLSLQVADILRGIYSTDQTRFAKDLPGLAPKLSPIISEMDESPATQGELRKSYTLARKLLLHLANVEPERLVELGQFIDAGENGHVTALVESINQQLEKRLNFPKYWVQDRDFQLRVTALESDLVFTIRDRTGTQYTFDEAQRRTQILPLVFHPVANARARS

Foldseek 3Di:
DFFFKKWWDQFAVHHAPPVLVPDPPRDADPVQDDPNDGGHTDMDGDDRPDDDDDDDPPPCSVSRVVLVQCQQQLDDWDPVRGYPPYPLPDDDPPSPFGIKIKTKDFQQDQVLQVVQCVLPVQDDNDAGIKMWIDRHSFWIKIWGQDPVRHTDIDIGGHPSSNVPNPPRPDHDDDFDLPQAAAQWAFLCCLAPVDDDQDFHPVLVVLVVVVVVVLVVQDDPDPVSSVVCVVVCCVVCVVSVVVNDDDPVRSVSVNSNNVVVVCCQCPQLVHDSVLSNVLQVCLQVVVVVSNVVSQVSSQVSQCVRQVCLVVPVPWNPWGWGWDRDNRTIGIWIQTPVRDIDGPVRCVVPDPDDRPGDDPPPPPPDDD